Protein AF-A0A953Y515-F1 (afdb_monomer_lite)

Sequence (200 aa):
MTHVRKYTRALGLVGALVVGLGCGCSSVDPAANEVYERGLGQAEEGNILAAVKTLSEGSEQYSGHMPMRFALGRLQFELGEAEHVRERQARRTAKRLIAAGQRKEALAAAREANSLRQKALPYYERARENLTTVADRGDSDRQRGWAYYVLIRVHVFFEDWEAANYAIDQAINLRKPPGALYAKWREFQAQIREEHLSGY

Secondary structure (DSSP, 8-state):
-------------------------S---HHHHHHHHHHHHHHHTT-HHHHHHHHHHHHHHTTT-HHHHHHHHHHHHHHHHHHHHHHHHHHHHHHHHHHTT-HHHHHHHHHHHHHHHHHHHHHHHHHHHHHHHHHHH-SSHHHHHHHHHHHHHHHHHTT-HHHHHHHHHHHHHTT-S-TTHHHHHHHHHHHHIIIIITT-

Structure (mmCIF, N/CA/C/O backbone):
data_AF-A0A953Y515-F1
#
_entry.id   AF-A0A953Y515-F1
#
loop_
_atom_site.group_PDB
_atom_site.id
_atom_site.type_symbol
_atom_site.label_atom_id
_atom_site.label_alt_id
_atom_site.label_comp_id
_atom_site.label_asym_id
_atom_site.label_entity_id
_atom_site.label_seq_id
_atom_site.pdbx_PDB_ins_code
_atom_site.Cartn_x
_atom_site.Cartn_y
_atom_site.Cartn_z
_atom_site.occupancy
_atom_site.B_iso_or_equiv
_atom_site.auth_seq_id
_atom_site.auth_comp_id
_atom_site.auth_asym_id
_atom_site.auth_atom_id
_atom_site.pdbx_PDB_model_num
ATOM 1 N N . MET A 1 1 ? -25.950 -14.029 24.473 1.00 32.84 1 MET A N 1
ATOM 2 C CA . MET A 1 1 ? -25.258 -15.133 23.778 1.00 32.84 1 MET A CA 1
ATOM 3 C C . MET A 1 1 ? -24.080 -14.560 23.013 1.00 32.84 1 MET A C 1
ATOM 5 O O . MET A 1 1 ? -24.225 -13.599 22.275 1.00 32.84 1 MET A O 1
ATOM 9 N N . THR A 1 2 ? -22.904 -15.066 23.352 1.00 35.53 2 THR A N 1
ATOM 10 C CA . THR A 1 2 ? -21.562 -14.518 23.143 1.00 35.53 2 THR A CA 1
ATOM 11 C C . THR A 1 2 ? -20.877 -15.122 21.920 1.00 35.53 2 THR A C 1
ATOM 13 O O . THR A 1 2 ? -20.557 -16.304 21.947 1.00 35.53 2 THR A O 1
ATOM 16 N N . HIS A 1 3 ? -20.515 -14.299 20.935 1.00 30.20 3 HIS A N 1
ATOM 17 C CA . HIS A 1 3 ? -19.439 -14.609 19.986 1.00 30.20 3 HIS A CA 1
ATOM 18 C C . HIS A 1 3 ? -18.459 -13.434 19.907 1.00 30.20 3 HIS A C 1
ATOM 20 O O . HIS A 1 3 ? -18.378 -12.695 18.936 1.00 30.20 3 HIS A O 1
ATOM 26 N N . VAL A 1 4 ? -17.695 -13.261 20.987 1.00 39.72 4 VAL A N 1
ATOM 27 C CA . VAL A 1 4 ? -16.452 -12.485 20.987 1.00 39.72 4 VAL A CA 1
ATOM 28 C C . VAL A 1 4 ? -15.335 -13.484 21.222 1.00 39.72 4 VAL A C 1
ATOM 30 O O . VAL A 1 4 ? -15.101 -13.857 22.371 1.00 39.72 4 VAL A O 1
ATOM 33 N N . ARG A 1 5 ? -14.651 -13.941 20.162 1.00 34.44 5 ARG A N 1
ATOM 34 C CA . ARG A 1 5 ? -13.271 -14.439 20.281 1.00 34.44 5 ARG A CA 1
ATOM 35 C C . ARG A 1 5 ? -12.596 -14.751 18.944 1.00 34.44 5 ARG A C 1
ATOM 37 O O . ARG A 1 5 ? -13.134 -15.490 18.135 1.00 34.44 5 ARG A O 1
ATOM 44 N N . LYS A 1 6 ? -11.329 -14.310 18.901 1.00 34.34 6 LYS A N 1
ATOM 45 C CA . LYS A 1 6 ? -10.189 -14.759 18.079 1.00 34.34 6 LYS A CA 1
ATOM 46 C C . LYS A 1 6 ? -10.084 -14.176 16.671 1.00 34.34 6 LYS A C 1
ATOM 48 O O . LYS A 1 6 ? -10.436 -14.877 15.756 1.00 34.34 6 LYS A O 1
ATOM 53 N N . TYR A 1 7 ? -9.446 -13.008 16.521 1.00 34.03 7 TYR A N 1
ATOM 54 C CA . TYR A 1 7 ? -8.463 -12.756 15.441 1.00 34.03 7 TYR A CA 1
ATOM 55 C C . TYR A 1 7 ? -7.460 -11.672 15.875 1.00 34.03 7 TYR A C 1
ATOM 57 O O . TYR A 1 7 ? -7.343 -10.585 15.316 1.00 34.03 7 TYR A O 1
ATOM 65 N N . THR A 1 8 ? -6.714 -11.970 16.937 1.00 34.62 8 THR A N 1
ATOM 66 C CA . THR A 1 8 ? -5.462 -11.284 17.271 1.00 34.62 8 THR A CA 1
ATOM 67 C C . THR A 1 8 ? -4.352 -12.295 17.046 1.00 34.62 8 THR A C 1
ATOM 69 O O . THR A 1 8 ? -4.191 -13.180 17.881 1.00 34.62 8 THR A O 1
ATOM 72 N N . ARG A 1 9 ? -3.642 -12.164 15.915 1.00 35.56 9 ARG A N 1
ATOM 73 C CA . ARG A 1 9 ? -2.305 -12.704 15.562 1.00 35.56 9 ARG A CA 1
ATOM 74 C C . ARG A 1 9 ? -2.301 -13.233 14.124 1.00 35.56 9 ARG A C 1
ATOM 76 O O . ARG A 1 9 ? -2.564 -14.404 13.908 1.00 35.56 9 ARG A O 1
ATOM 83 N N . ALA A 1 10 ? -1.960 -12.372 13.172 1.00 32.28 10 ALA A N 1
ATOM 84 C CA . ALA A 1 10 ? -1.216 -12.726 11.959 1.00 32.28 10 ALA A CA 1
ATOM 85 C C . ALA A 1 10 ? -1.071 -11.456 11.118 1.00 32.28 10 ALA A C 1
ATOM 87 O O . ALA A 1 10 ? -2.041 -11.035 10.510 1.00 32.28 10 ALA A O 1
ATOM 88 N N . LEU A 1 11 ? 0.098 -10.814 11.172 1.00 34.69 11 LEU A N 1
ATOM 89 C CA . LEU A 1 11 ? 0.707 -9.956 10.134 1.00 34.69 11 LEU A CA 1
ATOM 90 C C . LEU A 1 11 ? 1.870 -9.197 10.788 1.00 34.69 11 LEU A C 1
ATOM 92 O O . LEU A 1 11 ? 1.906 -7.975 10.865 1.00 34.69 11 LEU A O 1
ATOM 96 N N . GLY A 1 12 ? 2.796 -9.970 11.350 1.00 32.94 12 GLY A N 1
ATOM 97 C CA . GLY A 1 12 ? 4.136 -9.516 11.686 1.00 32.94 12 GLY A CA 1
ATOM 98 C C . GLY A 1 12 ? 5.082 -10.327 10.821 1.00 32.94 12 GLY A C 1
ATOM 99 O O . GLY A 1 12 ? 5.394 -11.458 11.173 1.00 32.94 12 GLY A O 1
ATOM 100 N N . LEU A 1 13 ? 5.419 -9.800 9.648 1.00 33.78 13 LEU A N 1
ATOM 101 C CA . LEU A 1 13 ? 6.550 -10.244 8.836 1.00 33.78 13 LEU A CA 1
ATOM 102 C C . LEU A 1 13 ? 6.783 -9.184 7.757 1.00 33.78 13 LEU A C 1
ATOM 104 O O . LEU A 1 13 ? 6.294 -9.273 6.635 1.00 33.78 13 LEU A O 1
ATOM 108 N N . VAL A 1 14 ? 7.501 -8.134 8.155 1.00 40.25 14 VAL A N 1
ATOM 109 C CA . VAL A 1 14 ? 8.252 -7.284 7.230 1.00 40.25 14 VAL A CA 1
ATOM 110 C C . VAL A 1 14 ? 9.447 -8.133 6.805 1.00 40.25 14 VAL A C 1
ATOM 112 O O . VAL A 1 14 ? 10.469 -8.176 7.481 1.00 40.25 14 VAL A O 1
ATOM 115 N N . GLY A 1 15 ? 9.253 -8.940 5.765 1.00 34.03 15 GLY A N 1
ATOM 116 C CA . GLY A 1 15 ? 10.332 -9.663 5.108 1.00 34.03 15 GLY A CA 1
ATOM 117 C C . GLY A 1 15 ? 10.898 -8.774 4.015 1.00 34.03 15 GLY A C 1
ATOM 118 O O . GLY A 1 15 ? 10.225 -8.558 3.009 1.00 34.03 15 GLY A O 1
ATOM 119 N N . ALA A 1 16 ? 12.105 -8.251 4.228 1.00 42.94 16 ALA A N 1
ATOM 120 C CA . ALA A 1 16 ? 12.888 -7.579 3.202 1.00 42.94 16 ALA A CA 1
ATOM 121 C C . ALA A 1 16 ? 13.134 -8.563 2.048 1.00 42.94 16 ALA A C 1
ATOM 123 O O . ALA A 1 16 ? 13.943 -9.483 2.156 1.00 42.94 16 ALA A O 1
ATOM 124 N N . LEU A 1 17 ? 12.376 -8.409 0.963 1.00 37.91 17 LEU A N 1
ATOM 125 C CA . LEU A 1 17 ? 12.554 -9.180 -0.257 1.00 37.91 17 LEU A CA 1
ATOM 126 C C . LEU A 1 17 ? 13.391 -8.336 -1.222 1.00 37.91 17 LEU A C 1
ATOM 128 O O . LEU A 1 17 ? 12.852 -7.615 -2.059 1.00 37.91 17 LEU A O 1
ATOM 132 N N . VAL A 1 18 ? 14.715 -8.406 -1.080 1.00 42.78 18 VAL A N 1
ATOM 133 C CA . VAL A 1 18 ? 15.646 -7.901 -2.096 1.00 42.78 18 VAL A CA 1
ATOM 134 C C . VAL A 1 18 ? 15.524 -8.826 -3.305 1.00 42.78 18 VA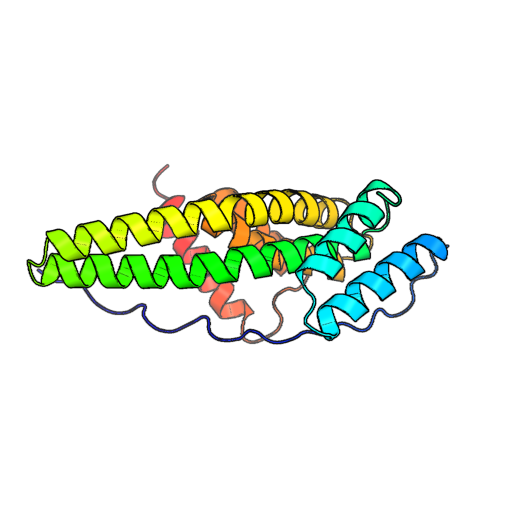L A C 1
ATOM 136 O O . VAL A 1 18 ? 15.898 -9.999 -3.259 1.00 42.78 18 VAL A O 1
ATOM 139 N N . VAL A 1 19 ? 14.905 -8.334 -4.377 1.00 50.72 19 VAL A N 1
ATOM 140 C CA . VAL A 1 19 ? 14.750 -9.070 -5.632 1.00 50.72 19 VAL A CA 1
ATOM 141 C C . VAL A 1 19 ? 15.843 -8.622 -6.587 1.00 50.72 19 VAL A C 1
ATOM 143 O O . VAL A 1 19 ? 15.750 -7.549 -7.169 1.00 50.72 19 VAL A O 1
ATOM 146 N N . GLY A 1 20 ? 16.841 -9.487 -6.782 1.00 41.56 20 GLY A N 1
ATOM 147 C CA . GLY A 1 20 ? 17.784 -9.375 -7.890 1.00 41.56 20 GLY A CA 1
ATOM 148 C C . GLY A 1 20 ? 17.041 -9.369 -9.229 1.00 41.56 20 GLY A C 1
ATOM 149 O O . GLY A 1 20 ? 16.296 -10.307 -9.550 1.00 41.56 20 GLY A O 1
ATOM 150 N N . LEU A 1 21 ? 17.225 -8.282 -9.977 1.00 54.00 21 LEU A N 1
ATOM 151 C CA . LEU A 1 21 ? 16.726 -8.075 -11.330 1.00 54.00 21 LEU A CA 1
ATOM 152 C C . LEU A 1 21 ? 17.675 -8.774 -12.310 1.00 54.00 21 LEU A C 1
ATOM 154 O O . LEU A 1 21 ? 18.759 -8.288 -12.615 1.00 54.00 21 LEU A O 1
ATOM 158 N N . GLY A 1 22 ? 17.274 -9.959 -12.767 1.00 42.22 22 GLY A N 1
ATOM 159 C CA . GLY A 1 22 ? 17.940 -10.668 -13.853 1.00 42.22 22 GLY A CA 1
ATOM 160 C C . GLY A 1 22 ? 17.478 -10.143 -15.211 1.00 42.22 22 GLY A C 1
ATOM 161 O O . GLY A 1 22 ? 16.290 -10.199 -15.519 1.00 42.22 22 GLY A O 1
ATOM 162 N N . CYS A 1 23 ? 18.455 -9.649 -15.968 1.00 47.31 23 CYS A N 1
ATOM 163 C CA . CYS A 1 23 ? 18.536 -9.352 -17.399 1.00 47.31 23 CYS A CA 1
ATOM 164 C C . CYS A 1 23 ? 17.348 -9.779 -18.285 1.00 47.31 23 CYS A C 1
ATOM 166 O O . CYS A 1 23 ? 17.218 -10.945 -18.656 1.00 47.31 23 CYS A O 1
ATOM 168 N N . GLY A 1 24 ? 16.572 -8.792 -18.734 1.00 38.38 24 GLY A N 1
ATOM 169 C CA . GLY A 1 24 ? 15.826 -8.833 -19.989 1.00 38.38 24 GLY A CA 1
ATOM 170 C C . GLY A 1 24 ? 16.318 -7.686 -20.868 1.00 38.38 24 GLY A C 1
ATOM 171 O O . GLY A 1 24 ? 16.269 -6.536 -20.447 1.00 38.38 24 GLY A O 1
ATOM 172 N N . CYS A 1 25 ? 16.849 -7.997 -22.051 1.00 42.09 25 CYS A N 1
ATOM 173 C CA . CYS A 1 25 ? 17.383 -7.029 -23.009 1.00 42.09 25 CYS A CA 1
ATOM 174 C C . CYS A 1 25 ? 16.257 -6.218 -23.679 1.00 42.09 25 CYS A C 1
ATOM 176 O O . CYS A 1 25 ? 15.943 -6.433 -24.845 1.00 42.09 25 CYS A O 1
ATOM 178 N N . SER A 1 26 ? 15.651 -5.281 -22.958 1.00 46.34 26 SER A N 1
ATOM 179 C CA . SER A 1 26 ? 15.157 -4.041 -23.558 1.00 46.34 26 SER A CA 1
ATOM 180 C C . SER A 1 26 ? 16.253 -2.992 -23.366 1.00 46.34 26 SER A C 1
ATOM 182 O O . SER A 1 26 ? 17.003 -3.050 -22.392 1.00 46.34 26 SER A O 1
ATOM 184 N N . SER A 1 27 ? 16.436 -2.077 -24.317 1.00 45.03 27 SER A N 1
ATOM 185 C CA . SER A 1 27 ? 17.371 -0.959 -24.164 1.00 45.03 27 SER A CA 1
ATOM 186 C C . SER A 1 27 ? 16.846 -0.028 -23.066 1.00 45.03 27 SER A C 1
ATOM 188 O O . SER A 1 27 ? 16.153 0.949 -23.346 1.00 45.03 27 SER A O 1
ATOM 190 N N . VAL A 1 28 ? 17.085 -0.385 -21.806 1.00 62.09 28 VAL A N 1
ATOM 191 C CA . VAL A 1 28 ? 16.706 0.444 -20.669 1.00 62.09 28 VAL A CA 1
ATOM 192 C C . VAL A 1 28 ? 17.602 1.673 -20.700 1.00 62.09 28 VAL A C 1
ATOM 194 O O . VAL A 1 28 ? 18.826 1.545 -20.747 1.00 62.09 28 VAL A O 1
ATOM 197 N N . ASP A 1 29 ? 16.980 2.849 -20.729 1.00 81.12 29 ASP A N 1
ATOM 198 C CA . ASP A 1 29 ? 17.663 4.138 -20.671 1.00 81.12 29 ASP A CA 1
ATOM 199 C C . ASP A 1 29 ? 18.642 4.148 -19.477 1.00 81.12 29 ASP A C 1
ATOM 201 O O . ASP A 1 29 ? 18.199 4.030 -18.327 1.00 81.12 29 ASP A O 1
ATOM 205 N N . PRO A 1 30 ? 19.966 4.258 -19.712 1.00 88.38 30 PRO A N 1
ATOM 206 C CA . PRO A 1 30 ? 20.957 4.257 -18.640 1.00 88.38 30 PRO A CA 1
ATOM 207 C C . PRO A 1 30 ? 20.705 5.342 -17.588 1.00 88.38 30 PRO A C 1
ATOM 209 O O . PRO A 1 30 ? 20.958 5.109 -16.406 1.00 88.38 30 PRO A O 1
ATOM 212 N N . ALA A 1 31 ? 20.157 6.493 -17.989 1.00 93.19 31 ALA A N 1
ATOM 213 C CA . ALA A 1 31 ? 19.842 7.579 -17.068 1.00 93.19 31 ALA A CA 1
ATOM 214 C C . ALA A 1 31 ? 18.657 7.225 -16.153 1.00 93.19 31 ALA A C 1
ATOM 216 O O . ALA A 1 31 ? 18.667 7.556 -14.966 1.00 93.19 31 ALA A O 1
ATOM 217 N N . ALA A 1 32 ? 17.662 6.494 -16.667 1.00 93.19 32 ALA A N 1
ATOM 218 C CA . ALA A 1 32 ? 16.550 5.997 -15.859 1.00 93.19 32 ALA A CA 1
ATOM 219 C C . ALA A 1 32 ? 17.024 4.976 -14.810 1.00 93.19 32 ALA A C 1
ATOM 221 O O . ALA A 1 32 ? 16.597 5.038 -13.653 1.00 93.19 32 ALA A O 1
ATOM 222 N N . ASN A 1 33 ? 17.948 4.086 -15.190 1.00 94.00 33 ASN A N 1
ATOM 223 C CA . ASN A 1 33 ? 18.559 3.128 -14.268 1.00 94.00 33 ASN A CA 1
ATOM 224 C C . ASN A 1 33 ? 19.368 3.822 -13.169 1.00 94.00 33 ASN A C 1
ATOM 226 O O . ASN A 1 33 ? 19.259 3.444 -12.009 1.00 94.00 33 ASN A O 1
ATOM 230 N N . GLU A 1 34 ? 20.135 4.865 -13.489 1.00 96.06 34 GLU A N 1
ATOM 231 C CA . GLU A 1 34 ? 20.908 5.589 -12.474 1.00 96.06 34 GLU A CA 1
ATOM 232 C C . GLU A 1 34 ? 20.003 6.223 -11.404 1.00 96.06 34 GLU A C 1
ATOM 234 O O . GLU A 1 34 ? 20.276 6.125 -10.207 1.00 96.06 34 GLU A O 1
ATOM 239 N N . VAL A 1 35 ? 18.890 6.840 -11.819 1.00 97.50 35 VAL A N 1
ATOM 240 C CA . VAL A 1 35 ? 17.906 7.406 -10.883 1.00 97.50 35 VAL A CA 1
ATOM 241 C C . VAL A 1 35 ? 17.246 6.309 -10.047 1.00 97.50 35 VAL A C 1
ATOM 243 O O . VAL A 1 35 ? 17.052 6.487 -8.842 1.00 97.50 35 VAL A O 1
ATOM 246 N N . TYR A 1 36 ? 16.928 5.173 -10.669 1.00 97.19 36 TYR A N 1
ATOM 247 C CA . TYR A 1 36 ? 16.354 4.019 -9.987 1.00 97.19 36 TYR A CA 1
ATOM 248 C C . TYR A 1 36 ? 17.287 3.475 -8.898 1.00 97.19 36 TYR A C 1
ATOM 250 O O . TYR A 1 36 ? 16.883 3.404 -7.737 1.00 97.19 36 TYR A O 1
ATOM 258 N N . GLU A 1 37 ? 18.536 3.170 -9.248 1.00 97.75 37 GLU A N 1
ATOM 259 C CA . GLU A 1 37 ? 19.543 2.642 -8.321 1.00 97.75 37 GLU A CA 1
ATOM 260 C C . GLU A 1 37 ? 19.852 3.637 -7.197 1.00 97.75 37 GLU A C 1
ATOM 262 O O . GLU A 1 37 ? 19.946 3.255 -6.032 1.00 97.75 37 GLU A O 1
ATOM 267 N N . ARG A 1 38 ? 19.911 4.940 -7.499 1.00 98.00 38 ARG A N 1
ATOM 268 C CA . ARG A 1 38 ? 20.082 5.986 -6.480 1.00 98.00 38 ARG A CA 1
ATOM 269 C C . ARG A 1 38 ? 18.929 6.004 -5.477 1.00 98.00 38 ARG A C 1
ATOM 271 O O . ARG A 1 38 ? 19.163 6.113 -4.274 1.00 98.00 38 ARG A O 1
ATOM 278 N N . GLY A 1 39 ? 17.693 5.896 -5.962 1.00 97.56 39 GLY A N 1
ATOM 279 C CA . GLY A 1 39 ? 16.512 5.816 -5.107 1.00 97.56 39 GLY A CA 1
ATOM 280 C C . GLY A 1 39 ? 16.499 4.553 -4.241 1.00 97.56 39 GLY A C 1
ATOM 281 O O . GLY A 1 39 ? 16.131 4.622 -3.068 1.00 97.56 39 GLY A O 1
ATOM 282 N N . LEU A 1 40 ? 16.938 3.410 -4.781 1.00 97.62 40 LEU A N 1
ATOM 283 C CA . LEU A 1 40 ? 17.095 2.181 -3.998 1.00 97.62 40 LEU A CA 1
ATOM 284 C C . LEU A 1 40 ? 18.184 2.314 -2.930 1.00 97.62 40 LEU A C 1
ATOM 286 O O . LEU A 1 40 ? 17.914 1.998 -1.774 1.00 97.62 40 LEU A O 1
ATOM 290 N N . GLY A 1 41 ? 19.353 2.857 -3.277 1.00 97.25 41 GLY A N 1
ATOM 291 C CA . GLY A 1 41 ? 20.446 3.081 -2.327 1.00 97.25 41 GLY A CA 1
ATOM 292 C C . GLY A 1 41 ? 20.025 3.965 -1.150 1.00 97.25 41 GLY A C 1
ATOM 293 O O . GLY A 1 41 ? 20.237 3.609 0.006 1.00 97.25 41 GLY A O 1
ATOM 294 N N . GLN A 1 42 ? 19.303 5.059 -1.414 1.00 98.12 42 GLN A N 1
ATOM 295 C CA . GLN A 1 42 ? 18.733 5.905 -0.356 1.00 98.12 42 GLN A CA 1
ATOM 296 C C . GLN A 1 42 ? 17.778 5.133 0.567 1.00 98.12 42 GLN A C 1
ATOM 298 O O . GLN A 1 42 ? 17.758 5.370 1.776 1.00 98.12 42 GLN A O 1
ATOM 303 N N . ALA A 1 43 ? 16.968 4.218 0.022 1.00 96.56 43 ALA A N 1
ATOM 304 C CA . ALA A 1 43 ? 16.055 3.410 0.825 1.00 96.56 43 ALA A CA 1
ATOM 305 C C . ALA A 1 43 ? 16.804 2.384 1.690 1.00 96.56 43 ALA A C 1
ATOM 307 O O . ALA A 1 43 ? 16.428 2.176 2.844 1.00 96.56 43 ALA A O 1
ATOM 308 N N . GLU A 1 44 ? 17.861 1.770 1.157 1.00 95.81 44 GLU A N 1
ATOM 309 C CA . GLU A 1 44 ? 18.722 0.820 1.874 1.00 95.81 44 GLU A CA 1
ATOM 310 C C . GLU A 1 44 ? 19.484 1.482 3.029 1.00 95.81 44 GLU A C 1
ATOM 312 O O . GLU A 1 44 ? 19.626 0.889 4.097 1.00 95.81 44 GLU A O 1
ATOM 317 N N . GLU A 1 45 ? 19.869 2.749 2.869 1.00 96.81 45 GLU A N 1
ATOM 318 C CA . GLU A 1 45 ? 20.438 3.593 3.930 1.00 96.81 45 GLU A CA 1
ATOM 319 C C . GLU A 1 45 ? 19.398 4.050 4.975 1.00 96.81 45 GLU A C 1
ATOM 321 O O . GLU A 1 45 ? 19.727 4.740 5.942 1.00 96.81 45 GLU A O 1
ATOM 326 N N . GLY A 1 46 ? 18.123 3.686 4.801 1.00 94.25 46 GLY A N 1
ATOM 327 C CA . GLY A 1 46 ? 17.022 4.073 5.685 1.00 94.25 46 GLY A CA 1
ATOM 328 C C . GLY A 1 46 ? 16.456 5.470 5.413 1.00 94.25 46 GLY A C 1
ATOM 329 O O . GLY A 1 46 ? 15.546 5.914 6.118 1.00 94.25 46 GLY A O 1
ATOM 330 N N . ASN A 1 47 ? 16.922 6.164 4.373 1.00 97.06 47 ASN A N 1
ATOM 331 C CA . ASN A 1 47 ? 16.423 7.476 3.973 1.00 97.06 47 ASN A CA 1
ATOM 332 C C . ASN A 1 47 ? 15.204 7.360 3.039 1.00 97.06 47 ASN A C 1
ATOM 334 O O . ASN A 1 47 ? 15.215 7.776 1.879 1.00 97.06 47 ASN A O 1
ATOM 338 N N . ILE A 1 48 ? 14.119 6.788 3.569 1.00 96.38 48 ILE A N 1
ATOM 339 C CA . ILE A 1 48 ? 12.906 6.459 2.802 1.00 96.38 48 ILE A CA 1
ATOM 340 C C . ILE A 1 48 ? 12.271 7.695 2.145 1.00 96.38 48 ILE A C 1
ATOM 342 O O . ILE A 1 48 ? 11.774 7.611 1.024 1.00 96.38 48 ILE A O 1
ATOM 346 N N . LEU A 1 49 ? 12.290 8.856 2.809 1.00 96.44 49 LEU A N 1
ATOM 347 C CA . LEU A 1 49 ? 11.709 10.082 2.248 1.00 96.44 49 LEU A CA 1
ATOM 348 C C . LEU A 1 49 ? 12.524 10.620 1.066 1.00 96.44 49 LEU A C 1
ATOM 350 O O . LEU A 1 49 ? 11.929 11.056 0.080 1.00 96.44 49 LEU A O 1
ATOM 354 N N . ALA A 1 50 ? 13.860 10.560 1.135 1.00 97.81 50 ALA A N 1
ATOM 355 C CA . ALA A 1 50 ? 14.699 10.906 -0.009 1.00 97.81 50 ALA A CA 1
ATOM 356 C C . ALA A 1 50 ? 14.470 9.930 -1.169 1.00 97.81 50 ALA A C 1
ATOM 358 O O . ALA A 1 50 ? 14.234 10.384 -2.286 1.00 97.81 50 ALA A O 1
ATOM 359 N N . ALA A 1 51 ? 14.412 8.625 -0.881 1.00 98.25 51 ALA A N 1
ATOM 360 C CA . ALA A 1 51 ? 14.130 7.592 -1.875 1.00 98.25 51 ALA A CA 1
ATOM 361 C C . ALA A 1 51 ? 12.802 7.831 -2.604 1.00 98.25 51 ALA A C 1
ATOM 363 O O . ALA A 1 51 ? 12.756 7.830 -3.833 1.00 98.25 51 ALA A O 1
ATOM 364 N N . VAL A 1 52 ? 11.719 8.096 -1.864 1.00 98.25 52 VAL A N 1
ATOM 365 C CA . VAL A 1 52 ? 10.408 8.412 -2.455 1.00 98.25 52 VAL A CA 1
ATOM 366 C C . VAL A 1 52 ? 10.487 9.659 -3.328 1.00 98.25 52 VAL A C 1
ATOM 368 O O . VAL A 1 52 ? 9.923 9.656 -4.418 1.00 98.25 52 VAL A O 1
ATOM 371 N N . LYS A 1 53 ? 11.200 10.704 -2.893 1.00 98.31 53 LYS A N 1
ATOM 372 C CA . LYS A 1 53 ? 11.379 11.919 -3.694 1.00 98.31 53 LYS A CA 1
ATOM 373 C C . LYS A 1 53 ? 12.115 11.621 -5.005 1.00 98.31 53 LYS A C 1
ATOM 375 O O . LYS A 1 53 ? 11.582 11.913 -6.071 1.00 98.31 53 LYS A O 1
ATOM 380 N N . THR A 1 54 ? 13.293 11.001 -4.929 1.00 98.44 54 THR A N 1
ATOM 381 C CA . THR A 1 54 ? 14.116 10.670 -6.101 1.00 98.44 54 THR A CA 1
ATOM 382 C C . THR A 1 54 ? 13.374 9.758 -7.079 1.00 98.44 54 THR A C 1
ATOM 384 O O . THR A 1 54 ? 13.377 10.018 -8.281 1.00 98.44 54 THR A O 1
ATOM 387 N N . LEU A 1 55 ? 12.679 8.730 -6.586 1.00 98.19 55 LEU A N 1
ATOM 388 C CA . LEU A 1 55 ? 11.899 7.830 -7.436 1.00 98.19 55 LEU A CA 1
ATOM 389 C C . LEU A 1 55 ? 10.637 8.497 -8.004 1.00 98.19 55 LEU A C 1
ATOM 391 O O . LEU A 1 55 ? 10.238 8.156 -9.113 1.00 98.19 55 LEU A O 1
ATOM 395 N N . SER A 1 56 ? 10.011 9.439 -7.289 1.00 98.12 56 SER A N 1
ATOM 396 C CA . SER A 1 56 ? 8.861 10.201 -7.797 1.00 98.12 56 SER A CA 1
ATOM 397 C C . SER A 1 56 ? 9.264 11.065 -8.985 1.00 98.12 56 SER A C 1
ATOM 399 O O . SER A 1 56 ? 8.696 10.897 -10.062 1.00 98.12 56 SER A O 1
ATOM 401 N N . GLU A 1 57 ? 10.291 11.903 -8.813 1.00 97.69 57 GLU A N 1
ATOM 402 C CA . GLU A 1 57 ? 10.849 12.759 -9.872 1.00 97.69 57 GLU A CA 1
ATOM 403 C C . GLU A 1 57 ? 11.297 11.911 -11.074 1.00 97.69 57 GLU A C 1
ATOM 405 O O . GLU A 1 57 ? 10.938 12.187 -12.220 1.00 97.69 57 GLU A O 1
ATOM 410 N N . GLY A 1 58 ? 11.996 10.802 -10.807 1.00 96.75 58 GLY A N 1
ATOM 411 C CA . GLY A 1 58 ? 12.389 9.850 -11.839 1.00 96.75 58 GLY A CA 1
ATOM 412 C C . GLY A 1 58 ? 11.200 9.228 -12.575 1.00 96.75 58 GLY A C 1
ATOM 413 O O . GLY A 1 58 ? 11.247 9.084 -13.791 1.00 96.75 58 GLY A O 1
ATOM 414 N N . SER A 1 59 ? 10.120 8.869 -11.876 1.00 95.62 59 SER A N 1
ATOM 415 C CA . SER A 1 59 ? 8.961 8.202 -12.488 1.00 95.62 59 SER A CA 1
ATOM 416 C C . SER A 1 59 ? 8.113 9.132 -13.358 1.00 95.62 59 SER A C 1
ATOM 418 O O . SER A 1 59 ? 7.399 8.663 -14.250 1.00 95.62 59 SER A O 1
ATOM 420 N N . GLU A 1 60 ? 8.184 10.439 -13.107 1.00 95.44 60 GLU A N 1
ATOM 421 C CA . GLU A 1 60 ? 7.585 11.474 -13.948 1.00 95.44 60 GLU A CA 1
ATOM 422 C C . GLU A 1 60 ? 8.403 11.660 -15.229 1.00 95.44 60 GLU A C 1
ATOM 424 O O . GLU A 1 60 ? 7.838 11.649 -16.324 1.00 95.44 60 GLU A O 1
ATOM 429 N N . GLN A 1 61 ? 9.732 11.736 -15.102 1.00 96.12 61 GLN A N 1
ATOM 430 C CA . GLN A 1 61 ? 10.647 11.881 -16.235 1.00 96.12 61 GLN A CA 1
ATOM 431 C C . GLN A 1 61 ? 10.695 10.622 -17.119 1.00 96.12 61 GLN A C 1
ATOM 433 O O . GLN A 1 61 ? 10.622 10.707 -18.343 1.00 96.12 61 GLN A O 1
ATOM 438 N N . TYR A 1 62 ? 10.771 9.445 -16.502 1.00 94.88 62 TYR A N 1
ATOM 439 C CA . TYR A 1 62 ? 10.909 8.146 -17.157 1.00 94.88 62 TYR A CA 1
ATOM 440 C C . TYR A 1 62 ? 9.649 7.307 -16.938 1.00 94.88 62 TYR A C 1
ATOM 442 O O . TYR A 1 62 ? 9.664 6.242 -16.319 1.00 94.88 62 TYR A O 1
ATOM 450 N N . SER A 1 63 ? 8.519 7.795 -17.455 1.00 92.50 63 SER A N 1
ATOM 451 C CA . SER A 1 63 ? 7.195 7.212 -17.194 1.00 92.50 63 SER A CA 1
ATOM 452 C C . SER A 1 63 ? 7.034 5.739 -17.599 1.00 92.50 63 SER A C 1
ATOM 454 O O . SER A 1 63 ? 6.217 5.041 -16.993 1.00 92.50 63 SER A O 1
ATOM 456 N N . GLY A 1 64 ? 7.835 5.256 -18.555 1.00 92.12 64 GLY A N 1
ATOM 457 C CA . GLY A 1 64 ? 7.889 3.854 -18.982 1.00 92.12 64 GLY A CA 1
ATOM 458 C C . GLY A 1 64 ? 8.725 2.930 -18.086 1.00 92.12 64 GLY A C 1
ATOM 459 O O . GLY A 1 64 ? 8.677 1.719 -18.264 1.00 92.12 64 GLY A O 1
ATOM 460 N N . HIS A 1 65 ? 9.471 3.455 -17.109 1.00 94.31 65 HIS A N 1
ATOM 461 C CA . HIS A 1 65 ? 10.367 2.653 -16.275 1.00 94.31 65 HIS A CA 1
ATOM 462 C C . HIS A 1 65 ? 9.610 1.940 -15.137 1.00 94.31 65 HIS A C 1
ATOM 464 O O . HIS A 1 65 ? 9.605 2.367 -13.976 1.00 94.31 65 HIS A O 1
ATOM 470 N N . MET A 1 66 ? 8.957 0.820 -15.459 1.00 95.25 66 MET A N 1
ATOM 471 C CA . MET A 1 66 ? 8.103 0.072 -14.524 1.00 95.25 66 MET A CA 1
ATOM 472 C C . MET A 1 66 ? 8.796 -0.378 -13.225 1.00 95.25 66 MET A C 1
ATOM 474 O O . MET A 1 66 ? 8.160 -0.286 -12.172 1.00 95.25 66 MET A O 1
ATOM 478 N N . PRO A 1 67 ? 10.082 -0.798 -13.212 1.00 95.56 67 PRO A N 1
ATOM 479 C CA . PRO A 1 67 ? 10.779 -1.111 -11.958 1.00 95.56 67 PRO A CA 1
ATOM 480 C C . PRO A 1 67 ? 10.832 0.063 -10.973 1.00 95.56 67 PRO A C 1
ATOM 482 O O . PRO A 1 67 ? 10.681 -0.133 -9.766 1.00 95.56 67 PRO A O 1
ATOM 485 N N . MET A 1 68 ? 10.958 1.288 -11.489 1.00 96.44 68 MET A N 1
ATOM 486 C CA . MET A 1 68 ? 11.020 2.503 -10.675 1.00 96.44 68 MET A CA 1
ATOM 487 C C . MET A 1 68 ? 9.649 2.834 -10.092 1.00 96.44 68 MET A C 1
ATOM 489 O O . MET A 1 68 ? 9.534 3.054 -8.888 1.00 96.44 68 MET A O 1
ATOM 493 N N . ARG A 1 69 ? 8.592 2.763 -10.912 1.00 97.31 69 ARG A N 1
ATOM 494 C CA . ARG A 1 69 ? 7.204 2.915 -10.442 1.00 97.31 69 ARG A CA 1
ATOM 495 C C . ARG A 1 69 ? 6.833 1.871 -9.396 1.00 97.31 69 ARG A C 1
ATOM 497 O O . ARG A 1 69 ? 6.195 2.201 -8.399 1.00 97.31 69 ARG A O 1
ATOM 504 N N . PHE A 1 70 ? 7.262 0.626 -9.590 1.00 97.69 70 PHE A N 1
ATOM 505 C CA . PHE A 1 70 ? 7.028 -0.443 -8.625 1.00 97.69 70 PHE A CA 1
ATOM 506 C C . PHE A 1 70 ? 7.715 -0.154 -7.286 1.00 97.69 70 PHE A C 1
ATOM 508 O O . PHE A 1 70 ? 7.074 -0.245 -6.238 1.00 97.69 70 PHE A O 1
ATOM 515 N N . ALA A 1 71 ? 8.994 0.234 -7.310 1.00 97.44 71 ALA A N 1
ATOM 516 C CA . ALA A 1 71 ? 9.725 0.590 -6.096 1.00 97.44 71 ALA A CA 1
ATOM 517 C C . ALA A 1 71 ? 9.097 1.793 -5.380 1.00 97.44 71 ALA A C 1
ATOM 519 O O . ALA A 1 71 ? 8.882 1.727 -4.170 1.00 97.44 71 ALA A O 1
ATOM 520 N N . LEU A 1 72 ? 8.723 2.840 -6.121 1.00 98.50 72 LEU A N 1
ATOM 521 C CA . LEU A 1 72 ? 8.023 4.005 -5.582 1.00 98.50 72 LEU A CA 1
ATOM 522 C C . LEU A 1 72 ? 6.710 3.610 -4.895 1.00 98.50 72 LEU A C 1
ATOM 524 O O . LEU A 1 72 ? 6.497 3.948 -3.731 1.00 98.50 72 LEU A O 1
ATOM 528 N N . GLY A 1 73 ? 5.857 2.847 -5.587 1.00 98.31 73 GLY A N 1
ATOM 529 C CA . GLY A 1 73 ? 4.578 2.387 -5.048 1.00 98.31 73 GLY A CA 1
ATOM 530 C C . GLY A 1 73 ? 4.737 1.522 -3.796 1.00 98.31 73 GLY A C 1
ATOM 531 O O . GLY A 1 73 ? 3.964 1.662 -2.848 1.00 98.31 73 GLY A O 1
ATOM 532 N N . ARG A 1 74 ? 5.777 0.677 -3.738 1.00 98.00 74 ARG A N 1
ATOM 533 C CA . ARG A 1 74 ? 6.108 -0.117 -2.544 1.00 98.00 74 ARG A CA 1
ATOM 534 C C . ARG A 1 74 ? 6.516 0.764 -1.361 1.00 98.00 74 ARG A C 1
ATOM 536 O O . ARG A 1 74 ? 6.011 0.553 -0.263 1.00 98.00 74 ARG A O 1
ATOM 543 N N . LEU A 1 75 ? 7.400 1.742 -1.561 1.00 98.31 75 LEU A N 1
ATOM 544 C CA . LEU A 1 75 ? 7.840 2.630 -0.476 1.00 98.31 75 LEU A CA 1
ATOM 545 C C . LEU A 1 75 ? 6.696 3.509 0.040 1.00 98.31 75 LEU A C 1
ATOM 547 O O . LEU A 1 75 ? 6.541 3.686 1.247 1.00 98.31 75 LEU A O 1
ATOM 551 N N . GLN A 1 76 ? 5.849 4.011 -0.861 1.00 98.62 76 GLN A N 1
ATOM 552 C CA . GLN A 1 76 ? 4.630 4.729 -0.490 1.00 98.62 76 GLN A CA 1
ATOM 553 C C . GLN A 1 76 ? 3.702 3.827 0.331 1.00 98.62 76 GLN A C 1
ATOM 555 O O . GLN A 1 76 ? 3.259 4.217 1.408 1.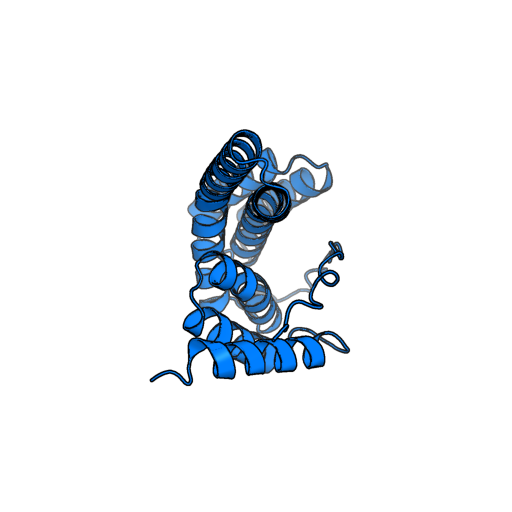00 98.62 76 GLN A O 1
ATOM 560 N N . PHE A 1 77 ? 3.483 2.585 -0.103 1.00 98.50 77 PHE A N 1
ATOM 561 C CA . PHE A 1 77 ? 2.730 1.604 0.673 1.00 98.50 77 PHE A CA 1
ATOM 562 C C . PHE A 1 77 ? 3.319 1.390 2.080 1.00 98.50 77 PHE A C 1
ATOM 564 O O . PHE A 1 77 ? 2.571 1.368 3.055 1.00 98.50 77 PHE A O 1
ATOM 571 N N . GLU A 1 78 ? 4.641 1.257 2.212 1.00 96.81 78 GLU A N 1
ATOM 572 C CA . GLU A 1 78 ? 5.310 1.052 3.504 1.00 96.81 78 GLU A CA 1
ATOM 573 C C . GLU A 1 78 ? 5.134 2.242 4.457 1.00 96.81 78 GLU A C 1
ATOM 575 O O . GLU A 1 78 ? 4.842 2.041 5.640 1.00 96.81 78 GLU A O 1
ATOM 580 N N . LEU A 1 79 ? 5.228 3.474 3.946 1.00 97.56 79 LEU A N 1
ATOM 581 C CA . LEU A 1 79 ? 4.960 4.689 4.723 1.00 97.56 79 LEU A CA 1
ATOM 582 C C . LEU A 1 79 ? 3.501 4.745 5.200 1.00 97.56 79 LEU A C 1
ATOM 584 O O . LEU A 1 79 ? 3.246 4.987 6.383 1.00 97.56 79 LEU A O 1
ATOM 588 N N . GLY A 1 80 ? 2.545 4.452 4.313 1.00 97.75 80 GLY A N 1
ATOM 589 C CA . GLY A 1 80 ? 1.125 4.372 4.670 1.00 97.75 80 GLY A CA 1
ATOM 590 C C . GLY A 1 80 ? 0.848 3.280 5.707 1.00 97.75 80 GLY A C 1
ATOM 591 O O . GLY A 1 80 ? 0.122 3.494 6.681 1.00 97.75 80 GLY A O 1
ATOM 592 N N . GLU A 1 81 ? 1.487 2.120 5.560 1.00 96.69 81 GLU A N 1
ATOM 593 C CA . GLU A 1 81 ? 1.317 0.996 6.474 1.00 96.69 81 GLU A CA 1
ATOM 594 C C . GLU A 1 81 ? 1.863 1.287 7.876 1.00 96.69 81 GLU A C 1
ATOM 596 O O . GLU A 1 81 ? 1.259 0.861 8.862 1.00 96.69 81 GLU A O 1
ATOM 601 N N . ALA A 1 82 ? 2.955 2.044 7.998 1.00 96.06 82 ALA A N 1
ATOM 602 C CA . ALA A 1 82 ? 3.497 2.444 9.295 1.00 96.06 82 ALA A CA 1
ATOM 603 C C . ALA A 1 82 ? 2.503 3.298 10.110 1.00 96.06 82 ALA A C 1
ATOM 605 O O . ALA A 1 82 ? 2.408 3.164 11.336 1.00 96.06 82 ALA A O 1
ATOM 606 N N . GLU A 1 83 ? 1.742 4.172 9.449 1.00 96.88 83 GLU A N 1
ATOM 607 C CA . GLU A 1 83 ? 0.653 4.936 10.071 1.00 96.88 83 GLU A CA 1
ATOM 608 C C . GLU A 1 83 ? -0.566 4.040 10.348 1.00 96.88 83 GLU A C 1
ATOM 610 O O . GLU A 1 83 ? -1.131 4.063 11.443 1.00 96.88 83 GLU A O 1
ATOM 615 N N . HIS A 1 84 ? -0.931 3.168 9.405 1.00 96.12 84 HIS A N 1
ATOM 616 C CA . HIS A 1 84 ? -2.083 2.274 9.532 1.00 96.12 84 HIS A CA 1
ATOM 617 C C . HIS A 1 84 ? -1.913 1.217 10.641 1.00 96.12 84 HIS A C 1
ATOM 619 O O . HIS A 1 84 ? -2.868 0.882 11.340 1.00 96.12 84 HIS A O 1
ATOM 625 N N . VAL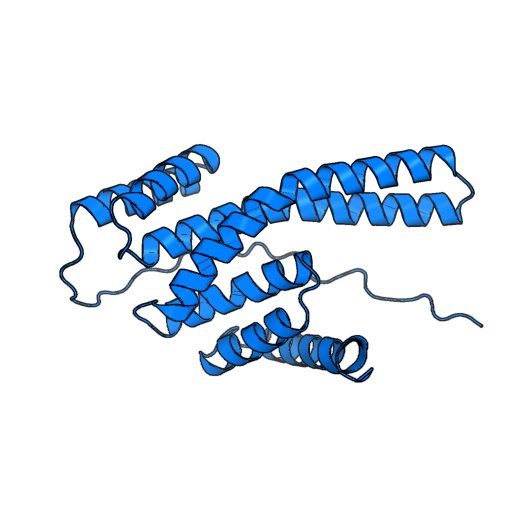 A 1 85 ? -0.702 0.713 10.893 1.00 96.12 85 VAL A N 1
ATOM 626 C CA . VAL A 1 85 ? -0.429 -0.170 12.045 1.00 96.12 85 VAL A CA 1
ATOM 627 C C . VAL A 1 85 ? -0.739 0.544 13.364 1.00 96.12 85 VAL A C 1
ATOM 629 O O . VAL A 1 85 ? -1.394 -0.036 14.238 1.00 96.12 85 VAL A O 1
ATOM 632 N N . ARG A 1 86 ? -0.301 1.802 13.502 1.00 96.94 86 ARG A N 1
ATOM 633 C CA . ARG A 1 86 ? -0.581 2.629 14.685 1.00 96.94 86 ARG A CA 1
ATOM 634 C C . ARG A 1 86 ? -2.071 2.931 14.801 1.00 96.94 86 ARG A C 1
ATOM 636 O O . ARG A 1 86 ? -2.629 2.828 15.890 1.00 96.94 86 ARG A O 1
ATOM 643 N N . GLU A 1 87 ? -2.730 3.205 13.680 1.00 97.38 87 GLU A N 1
ATOM 644 C CA . GLU A 1 87 ? -4.176 3.413 13.612 1.00 97.38 87 GLU A CA 1
ATOM 645 C C . GLU A 1 87 ? -4.951 2.207 14.157 1.00 97.38 87 GLU A C 1
ATOM 647 O O . GLU A 1 87 ? -5.791 2.354 15.052 1.00 97.38 87 GLU A O 1
ATOM 652 N N . ARG A 1 88 ? -4.606 0.991 13.712 1.00 95.88 88 ARG A N 1
ATOM 653 C CA . ARG A 1 88 ? -5.260 -0.241 14.176 1.00 95.88 88 ARG A CA 1
ATOM 654 C C . ARG A 1 88 ? -5.052 -0.455 15.668 1.00 95.88 88 ARG A C 1
ATOM 656 O O . ARG A 1 88 ? -5.961 -0.928 16.358 1.00 95.88 88 ARG A O 1
ATOM 663 N N . GLN A 1 89 ? -3.873 -0.107 16.181 1.00 97.06 89 GLN A N 1
ATOM 664 C CA . GLN A 1 89 ? -3.593 -0.165 17.610 1.00 97.06 89 GLN A CA 1
ATOM 665 C C . GLN A 1 89 ? -4.451 0.843 18.388 1.00 97.06 89 GLN A C 1
ATOM 667 O O . GLN A 1 89 ? -5.091 0.454 19.367 1.00 97.06 89 GLN A O 1
ATOM 672 N N . ALA A 1 90 ? -4.549 2.092 17.927 1.00 96.50 90 ALA A N 1
ATOM 673 C CA . ALA A 1 90 ? -5.397 3.117 18.536 1.00 96.50 90 ALA A CA 1
ATOM 674 C C . ALA A 1 90 ? -6.884 2.709 18.536 1.00 96.50 90 ALA A C 1
ATOM 676 O O . ALA A 1 90 ? -7.555 2.814 19.566 1.00 96.50 90 ALA A O 1
ATOM 677 N N . ARG A 1 91 ? -7.391 2.109 17.446 1.00 97.38 91 ARG A N 1
ATOM 678 C CA . ARG A 1 91 ? -8.759 1.552 17.401 1.00 97.38 91 ARG A CA 1
ATOM 679 C C . ARG A 1 91 ? -8.985 0.441 18.420 1.00 97.38 91 ARG A C 1
ATOM 681 O O . ARG A 1 91 ? -10.036 0.398 19.062 1.00 97.38 91 ARG A O 1
ATOM 688 N N . ARG A 1 92 ? -8.028 -0.480 18.574 1.00 97.56 92 ARG A N 1
ATOM 689 C CA . ARG A 1 92 ? -8.112 -1.556 19.579 1.00 97.56 92 ARG A CA 1
ATOM 690 C C . ARG A 1 92 ? -8.133 -0.983 20.992 1.00 97.56 92 ARG A C 1
ATOM 692 O O . ARG A 1 92 ? -8.945 -1.422 21.807 1.00 97.56 92 ARG A O 1
ATOM 699 N N . THR A 1 93 ? -7.298 0.019 21.259 1.00 97.44 93 THR A N 1
ATOM 700 C CA . THR A 1 93 ? -7.294 0.750 22.529 1.00 97.44 93 THR A CA 1
ATOM 701 C C . THR A 1 93 ? -8.651 1.398 22.788 1.00 97.44 93 THR A C 1
ATOM 703 O O . THR A 1 93 ? -9.223 1.165 23.850 1.00 97.44 93 THR A O 1
ATOM 706 N N . ALA A 1 94 ? -9.219 2.109 21.809 1.00 97.19 94 ALA A N 1
ATOM 707 C CA . ALA A 1 94 ? -10.539 2.726 21.930 1.00 97.19 94 ALA A CA 1
ATOM 708 C C . ALA A 1 94 ? -11.628 1.693 22.272 1.00 97.19 94 ALA A C 1
ATOM 710 O O . ALA A 1 94 ? -12.364 1.879 23.239 1.00 97.19 94 ALA A O 1
ATOM 711 N N . LYS A 1 95 ? -11.681 0.558 21.557 1.00 97.50 95 LYS A N 1
ATOM 712 C CA . LYS A 1 95 ? -12.638 -0.533 21.836 1.00 97.50 95 LYS A CA 1
ATOM 713 C C . LYS A 1 95 ? -12.512 -1.071 23.265 1.00 97.50 95 LYS A C 1
ATOM 715 O O . LYS A 1 95 ? -13.523 -1.280 23.932 1.00 97.50 95 LYS A O 1
ATOM 720 N N . ARG A 1 96 ? -11.282 -1.270 23.753 1.00 98.06 96 ARG A N 1
ATOM 721 C CA . ARG A 1 96 ? -11.026 -1.730 25.128 1.00 98.06 96 ARG A CA 1
ATOM 722 C C . ARG A 1 96 ? -11.506 -0.713 26.168 1.00 98.06 96 ARG A C 1
ATOM 724 O O . ARG A 1 96 ? -12.107 -1.107 27.158 1.00 98.06 96 ARG A O 1
ATOM 731 N N . LEU A 1 97 ? -11.255 0.575 25.937 1.00 97.75 97 LEU A N 1
ATOM 732 C CA . LEU A 1 97 ? -11.655 1.654 26.846 1.00 97.75 97 LEU A CA 1
ATOM 733 C C . LEU A 1 97 ? -13.181 1.814 26.908 1.00 97.75 97 LEU A C 1
ATOM 735 O O . LEU A 1 97 ? -13.726 1.999 27.993 1.00 97.75 97 LEU A O 1
ATOM 739 N N . ILE A 1 98 ? -13.880 1.653 25.776 1.00 97.50 98 ILE A N 1
ATOM 740 C CA . ILE A 1 98 ? -15.353 1.610 25.736 1.00 97.50 98 ILE A CA 1
ATOM 741 C C . ILE A 1 98 ? -15.876 0.474 26.616 1.00 97.50 98 ILE A C 1
ATOM 743 O O . ILE A 1 98 ? -16.745 0.705 27.454 1.00 97.50 98 ILE A O 1
ATOM 747 N N . ALA A 1 99 ? -15.322 -0.734 26.468 1.00 96.44 99 ALA A N 1
ATOM 748 C CA . ALA A 1 99 ? -15.728 -1.891 27.266 1.00 96.44 99 ALA A CA 1
ATOM 749 C C . ALA A 1 99 ? -15.470 -1.706 28.775 1.00 96.44 99 ALA A C 1
ATOM 751 O O . ALA A 1 99 ? -16.161 -2.310 29.588 1.00 96.44 99 ALA A O 1
ATOM 752 N N . ALA A 1 100 ? -14.507 -0.859 29.147 1.00 97.31 100 ALA A N 1
ATOM 753 C CA . ALA A 1 100 ? -14.190 -0.511 30.532 1.00 97.31 100 ALA A CA 1
ATOM 754 C C . ALA A 1 100 ? -14.978 0.704 31.072 1.00 97.31 100 ALA A C 1
ATOM 756 O O . ALA A 1 100 ? -14.726 1.138 32.193 1.00 97.31 100 ALA A O 1
ATOM 757 N N . GLY A 1 101 ? -15.888 1.298 30.290 1.00 97.38 101 GLY A N 1
ATOM 758 C CA . GLY A 1 101 ? -16.645 2.496 30.685 1.00 97.38 101 GLY A CA 1
ATOM 759 C C . GLY A 1 101 ? -15.839 3.806 30.675 1.00 97.38 101 GLY A C 1
ATOM 760 O O . GLY A 1 101 ? -16.358 4.856 31.050 1.00 97.38 101 GLY A O 1
ATOM 761 N N . GLN A 1 102 ? -14.591 3.782 30.200 1.00 97.62 102 GLN A N 1
ATOM 762 C CA . GLN A 1 102 ? -13.681 4.933 30.148 1.00 97.62 102 GLN A CA 1
ATOM 763 C C . GLN A 1 102 ? -13.941 5.780 28.894 1.00 97.62 102 GLN A C 1
ATOM 765 O O . GLN A 1 102 ? -13.192 5.765 27.914 1.00 97.62 102 GLN A O 1
ATOM 770 N N . ARG A 1 103 ? -15.080 6.484 28.887 1.00 96.19 103 ARG A N 1
ATOM 771 C CA . ARG A 1 103 ? -15.612 7.151 27.685 1.00 96.19 103 ARG A CA 1
ATOM 772 C C . ARG A 1 103 ? -14.712 8.272 27.153 1.00 96.19 103 ARG A C 1
ATOM 774 O O . ARG A 1 103 ? -14.608 8.430 25.937 1.00 96.19 103 ARG A O 1
ATOM 781 N N . LYS A 1 104 ? -14.083 9.062 28.029 1.00 97.12 104 LYS A N 1
ATOM 782 C CA . LYS A 1 104 ? -13.263 10.216 27.619 1.00 97.12 104 LYS A CA 1
ATOM 783 C C . LYS A 1 104 ? -11.972 9.757 26.939 1.00 97.12 104 LYS A C 1
ATOM 785 O O . LYS A 1 104 ? -11.625 10.251 25.869 1.00 97.12 104 LYS A O 1
ATOM 790 N N . GLU A 1 105 ? -11.308 8.772 27.526 1.00 97.62 105 GLU A N 1
ATOM 791 C CA . GLU A 1 105 ? -10.092 8.147 27.017 1.00 97.62 105 GLU A CA 1
ATOM 792 C C . GLU A 1 105 ? -10.379 7.388 25.718 1.00 97.62 105 GLU A C 1
ATOM 794 O O . GLU A 1 105 ? -9.616 7.486 24.757 1.00 97.62 105 GLU A O 1
ATOM 799 N N . ALA A 1 106 ? -11.515 6.682 25.649 1.00 97.56 106 ALA A N 1
ATOM 800 C CA . ALA A 1 106 ? -11.957 6.015 24.429 1.00 97.56 106 ALA A CA 1
ATOM 801 C C . ALA A 1 106 ? -12.116 6.996 23.260 1.00 97.56 106 ALA A C 1
ATOM 803 O O . ALA A 1 106 ? -11.667 6.712 22.148 1.00 97.56 106 ALA A O 1
ATOM 804 N N . LEU A 1 107 ? -12.728 8.158 23.511 1.00 98.06 107 LEU A N 1
ATOM 805 C CA . LEU A 1 107 ? -12.897 9.199 22.500 1.00 98.06 107 LEU A CA 1
ATOM 806 C C . LEU A 1 107 ? -11.549 9.766 22.035 1.00 98.06 107 LEU A C 1
ATOM 808 O O . LEU A 1 107 ? -11.373 10.010 20.843 1.00 98.06 107 LEU A O 1
ATOM 812 N N . ALA A 1 108 ? -10.596 9.957 22.950 1.00 98.12 108 ALA A N 1
ATOM 813 C CA . ALA A 1 108 ? -9.250 10.407 22.603 1.00 98.12 108 ALA A CA 1
ATOM 814 C C . ALA A 1 108 ? -8.532 9.394 21.693 1.00 98.12 108 ALA A C 1
ATOM 816 O O . ALA A 1 108 ? -8.052 9.774 20.626 1.00 98.12 108 ALA A O 1
ATOM 817 N N . ALA A 1 109 ? -8.557 8.104 22.044 1.00 97.31 109 ALA A N 1
ATOM 818 C CA . ALA A 1 109 ? -7.968 7.040 21.227 1.00 97.31 109 ALA A CA 1
ATOM 819 C C . ALA A 1 109 ? -8.649 6.903 19.848 1.00 97.31 109 ALA A C 1
ATOM 821 O O . ALA A 1 109 ? -7.988 6.660 18.840 1.00 97.31 109 ALA A O 1
ATOM 822 N N . ALA A 1 110 ? -9.969 7.100 19.770 1.00 97.69 110 ALA A N 1
ATOM 823 C CA . ALA A 1 110 ? -10.690 7.107 18.496 1.00 97.69 110 ALA A CA 1
ATOM 824 C C . ALA A 1 110 ? -10.288 8.296 17.600 1.00 97.69 110 ALA A C 1
ATOM 826 O O . AL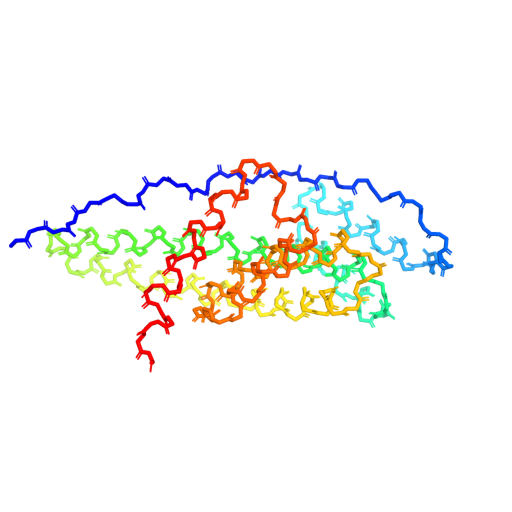A A 1 110 ? -10.134 8.134 16.389 1.00 97.69 110 ALA A O 1
ATOM 827 N N . ARG A 1 111 ? -10.078 9.485 18.180 1.00 98.31 111 ARG A N 1
ATOM 828 C CA . ARG A 1 111 ? -9.579 10.662 17.445 1.00 98.31 111 ARG A CA 1
ATOM 829 C C . ARG A 1 111 ? -8.154 10.455 16.939 1.00 98.31 111 ARG A C 1
ATOM 831 O O . ARG A 1 111 ? -7.865 10.816 15.802 1.00 98.31 111 ARG A O 1
ATOM 838 N N . GLU A 1 112 ? -7.292 9.847 17.752 1.00 98.00 112 GLU A N 1
ATOM 839 C CA . GLU A 1 112 ? -5.938 9.469 17.342 1.00 98.00 112 GLU A CA 1
ATOM 840 C C . GLU A 1 112 ? -5.968 8.500 16.152 1.00 98.00 112 GLU A C 1
ATOM 842 O O . GLU A 1 112 ? -5.304 8.753 15.149 1.00 98.00 112 GLU A O 1
ATOM 847 N N . ALA A 1 113 ? -6.800 7.454 16.210 1.00 97.75 113 ALA A N 1
ATOM 848 C CA . ALA A 1 113 ? -6.976 6.524 15.095 1.00 97.75 113 ALA A CA 1
ATOM 849 C C . ALA A 1 113 ? -7.388 7.245 13.798 1.00 97.75 113 ALA A C 1
ATOM 851 O O . ALA A 1 113 ? -6.787 7.023 12.749 1.00 97.75 113 ALA A O 1
ATOM 852 N N . ASN A 1 114 ? -8.358 8.162 13.866 1.00 97.81 114 ASN A N 1
ATOM 853 C CA . ASN A 1 114 ? -8.773 8.941 12.697 1.00 97.81 114 ASN A CA 1
ATOM 854 C C . ASN A 1 114 ? -7.639 9.820 12.148 1.00 97.81 114 ASN A C 1
ATOM 856 O O . ASN A 1 114 ? -7.453 9.879 10.936 1.00 97.81 114 ASN A O 1
ATOM 860 N N . SER A 1 115 ? -6.856 10.464 13.018 1.00 98.31 115 SER A N 1
ATOM 861 C CA . SER A 1 115 ? -5.692 11.263 12.609 1.00 98.31 115 SER A CA 1
ATOM 862 C C . SER A 1 115 ? -4.638 10.412 11.891 1.00 98.31 115 SER A C 1
ATOM 864 O O . SER A 1 115 ? -4.155 10.788 10.825 1.00 98.31 115 SER A O 1
ATOM 866 N N . LEU A 1 116 ? -4.330 9.226 12.421 1.00 98.00 116 LEU A N 1
ATOM 867 C CA . LEU A 1 116 ? -3.383 8.291 11.807 1.00 98.00 116 LEU A CA 1
ATOM 868 C C . LEU A 1 116 ? -3.891 7.768 10.455 1.00 98.00 116 LEU A C 1
ATOM 870 O O . LEU A 1 116 ? -3.117 7.686 9.505 1.00 98.00 116 LEU A O 1
ATOM 874 N N . ARG A 1 117 ? -5.199 7.497 10.325 1.00 97.56 117 ARG A N 1
ATOM 875 C CA . ARG A 1 117 ? -5.807 7.131 9.034 1.00 97.56 117 ARG A CA 1
ATOM 876 C C . ARG A 1 117 ? -5.630 8.236 7.992 1.00 97.56 117 ARG A C 1
ATOM 878 O O . ARG A 1 117 ? -5.275 7.933 6.859 1.00 97.56 117 ARG A O 1
ATOM 885 N N . GLN A 1 118 ? -5.830 9.497 8.377 1.00 98.12 118 GLN A N 1
ATOM 886 C CA . GLN A 1 118 ? -5.640 10.644 7.479 1.00 98.12 118 GLN A CA 1
ATOM 887 C C . GLN A 1 118 ? -4.178 10.824 7.054 1.00 98.12 118 GLN A C 1
ATOM 889 O O . GLN A 1 118 ? -3.915 11.196 5.917 1.00 98.12 118 GLN A O 1
ATOM 894 N N . LYS A 1 119 ? -3.215 10.502 7.926 1.00 97.81 119 LYS A N 1
ATOM 895 C CA . LYS A 1 119 ? -1.786 10.493 7.565 1.00 97.81 119 LYS A CA 1
ATOM 896 C C . LYS A 1 119 ? -1.423 9.358 6.607 1.00 97.81 119 LYS A C 1
ATOM 898 O O . LYS A 1 119 ? -0.577 9.549 5.741 1.00 97.81 119 LYS A O 1
ATOM 903 N N . ALA A 1 120 ? -2.052 8.193 6.754 1.00 97.50 120 ALA A N 1
ATOM 904 C CA . ALA A 1 120 ? -1.824 7.043 5.879 1.00 97.50 120 ALA A CA 1
ATOM 905 C C . ALA A 1 120 ? -2.400 7.248 4.466 1.00 97.50 120 ALA A C 1
ATOM 907 O O . ALA A 1 120 ? -1.837 6.751 3.492 1.00 97.50 120 ALA A O 1
ATOM 908 N N . LEU A 1 121 ? -3.522 7.969 4.368 1.00 97.88 121 LEU A N 1
ATOM 909 C CA . LEU A 1 121 ? -4.310 8.142 3.148 1.00 97.88 121 LEU A CA 1
ATOM 910 C C . LEU A 1 121 ? -3.492 8.572 1.913 1.00 97.88 121 LEU A C 1
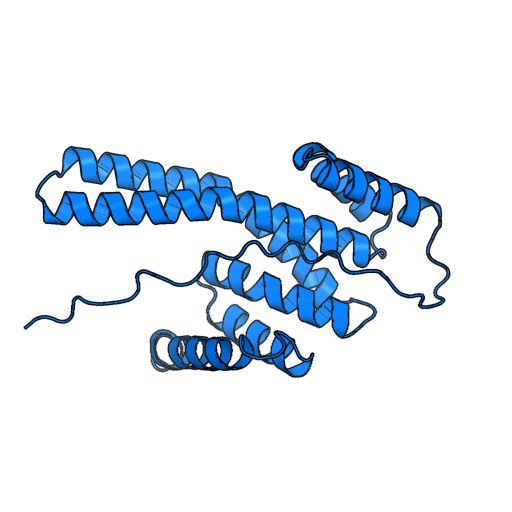ATOM 912 O O . LEU A 1 121 ? -3.489 7.805 0.949 1.00 97.88 121 LEU A O 1
ATOM 916 N N . PRO A 1 122 ? -2.748 9.698 1.918 1.00 98.19 122 PRO A N 1
ATOM 917 C CA . PRO A 1 122 ? -2.041 10.158 0.719 1.00 98.19 122 PRO A CA 1
ATOM 918 C C . PRO A 1 122 ? -0.992 9.153 0.230 1.00 98.19 122 PRO A C 1
ATOM 920 O O . PRO A 1 122 ? -0.756 9.015 -0.968 1.00 98.19 122 PRO A O 1
ATOM 923 N N . TYR A 1 123 ? -0.372 8.407 1.146 1.00 98.31 123 TYR A N 1
ATOM 924 C CA . TYR A 1 123 ? 0.587 7.372 0.784 1.00 98.31 123 TYR A CA 1
ATOM 925 C C . TYR A 1 123 ? -0.085 6.183 0.095 1.00 98.31 123 TYR A C 1
ATOM 927 O O . TYR A 1 123 ? 0.425 5.694 -0.912 1.00 98.31 123 TYR A O 1
ATOM 935 N N . TYR A 1 124 ? -1.241 5.737 0.591 1.00 98.44 124 TYR A N 1
ATOM 936 C CA . TYR A 1 124 ? -1.989 4.655 -0.046 1.00 98.44 124 TYR A CA 1
ATOM 937 C C . TYR A 1 124 ? -2.595 5.053 -1.390 1.00 98.44 124 TYR A C 1
ATOM 939 O O . TYR A 1 124 ? -2.623 4.215 -2.288 1.00 98.44 124 TYR A O 1
ATOM 947 N N . GLU A 1 125 ? -3.044 6.297 -1.559 1.00 98.56 125 GLU A N 1
ATOM 948 C CA . GLU A 1 125 ? -3.531 6.803 -2.850 1.00 98.56 125 GLU A CA 1
ATOM 949 C C . GLU A 1 125 ? -2.423 6.746 -3.906 1.00 98.56 125 GLU A C 1
ATOM 951 O O . GLU A 1 125 ? -2.587 6.114 -4.951 1.00 98.56 125 GLU A O 1
ATOM 956 N N . ARG A 1 126 ? -1.243 7.293 -3.593 1.00 98.44 126 ARG A N 1
ATOM 957 C CA . ARG A 1 126 ? -0.096 7.257 -4.510 1.00 98.44 126 ARG A CA 1
ATOM 958 C C . ARG A 1 126 ? 0.425 5.845 -4.762 1.00 98.44 126 ARG A C 1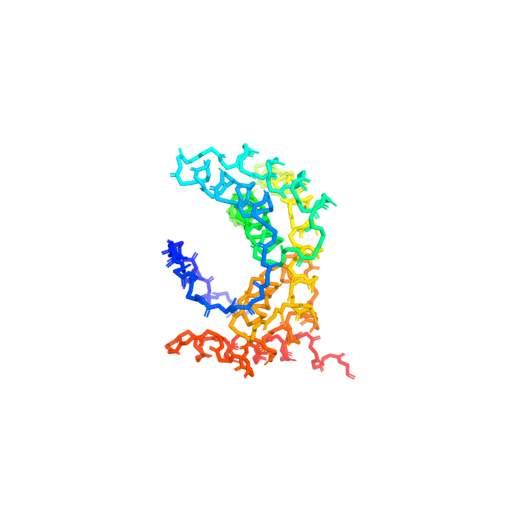
ATOM 960 O O . ARG A 1 126 ? 0.762 5.505 -5.898 1.00 98.44 126 ARG A O 1
ATOM 967 N N . ALA A 1 127 ? 0.439 4.997 -3.733 1.00 98.62 127 ALA A N 1
ATOM 968 C CA . ALA A 1 127 ? 0.771 3.589 -3.899 1.00 98.62 127 ALA A CA 1
ATOM 969 C C . ALA A 1 127 ? -0.218 2.897 -4.848 1.00 98.62 127 ALA A C 1
ATOM 971 O O . ALA A 1 127 ? 0.214 2.178 -5.747 1.00 98.62 127 ALA A O 1
ATOM 972 N N . ARG A 1 128 ? -1.529 3.144 -4.692 1.00 98.56 128 ARG A N 1
ATOM 973 C CA . ARG A 1 128 ? -2.577 2.600 -5.568 1.00 98.56 128 ARG A CA 1
ATOM 974 C C . ARG A 1 128 ? -2.328 3.001 -7.020 1.00 98.56 128 ARG A C 1
ATOM 976 O O . ARG A 1 128 ? -2.327 2.127 -7.880 1.00 98.56 128 ARG A O 1
ATOM 983 N N . GLU A 1 129 ? -2.072 4.280 -7.286 1.00 98.31 129 GLU A N 1
ATOM 984 C CA . GLU A 1 129 ? -1.808 4.806 -8.635 1.00 98.31 129 GLU A CA 1
ATOM 985 C C . GLU A 1 129 ? -0.601 4.119 -9.298 1.00 98.31 129 GLU A C 1
ATOM 987 O O . GLU A 1 129 ? -0.696 3.570 -10.403 1.00 98.31 129 GLU A O 1
ATOM 992 N N . ASN A 1 130 ? 0.538 4.104 -8.601 1.00 98.44 130 ASN A N 1
ATOM 993 C CA . ASN A 1 130 ? 1.778 3.541 -9.128 1.00 98.44 130 ASN A CA 1
ATOM 994 C C . ASN A 1 130 ? 1.687 2.026 -9.326 1.00 98.44 130 ASN A C 1
ATOM 996 O O . ASN A 1 130 ? 2.075 1.514 -10.376 1.00 98.44 130 ASN A O 1
ATOM 1000 N N . LEU A 1 131 ? 1.146 1.300 -8.346 1.00 98.44 131 LEU A N 1
ATOM 1001 C CA . LEU A 1 131 ? 1.047 -0.156 -8.414 1.00 98.44 131 LEU A CA 1
ATOM 1002 C C . LEU A 1 131 ? 0.012 -0.617 -9.442 1.00 98.44 131 LEU A C 1
ATOM 1004 O O . LEU A 1 131 ? 0.257 -1.619 -10.104 1.00 98.44 131 LEU A O 1
ATOM 1008 N N . THR A 1 132 ? -1.093 0.114 -9.626 1.00 98.44 132 THR A N 1
ATOM 1009 C CA . THR A 1 132 ? -2.069 -0.182 -10.694 1.00 98.44 132 THR A CA 1
ATOM 1010 C C . THR A 1 132 ? -1.403 -0.058 -12.061 1.00 98.44 132 THR A C 1
ATOM 1012 O O . THR A 1 132 ? -1.470 -0.980 -12.866 1.00 98.44 132 THR A O 1
ATOM 1015 N N . THR A 1 133 ? -0.634 1.015 -12.278 1.00 97.69 133 THR A N 1
ATOM 1016 C CA . THR A 1 133 ? 0.122 1.202 -13.529 1.00 97.69 133 THR A CA 1
ATOM 1017 C C . THR A 1 133 ? 1.068 0.029 -13.803 1.00 97.69 133 THR A C 1
ATOM 1019 O O . THR A 1 133 ? 1.136 -0.463 -14.926 1.00 97.69 133 THR A O 1
ATOM 1022 N N . VAL A 1 134 ? 1.779 -0.450 -12.778 1.00 97.62 134 VAL A N 1
ATOM 1023 C CA . VAL A 1 134 ? 2.685 -1.603 -12.903 1.00 97.62 134 VAL A CA 1
ATOM 1024 C C . VAL A 1 134 ? 1.921 -2.909 -13.126 1.00 97.62 134 VAL A C 1
ATOM 1026 O O . VAL A 1 134 ? 2.379 -3.759 -13.882 1.00 97.62 134 VAL A O 1
ATOM 1029 N N . ALA A 1 135 ? 0.772 -3.097 -12.483 1.00 97.38 135 ALA A N 1
ATOM 1030 C CA . ALA A 1 135 ? -0.057 -4.283 -12.670 1.00 97.38 135 ALA A CA 1
ATOM 1031 C C . ALA A 1 135 ? -0.592 -4.383 -14.113 1.00 97.38 135 ALA A C 1
ATOM 1033 O O . ALA A 1 135 ? -0.617 -5.478 -14.688 1.00 97.38 135 ALA A O 1
ATOM 1034 N N . ASP A 1 136 ? -0.928 -3.238 -14.708 1.00 96.06 136 ASP A N 1
ATOM 1035 C CA . ASP A 1 136 ? -1.478 -3.138 -16.061 1.00 96.06 136 ASP A CA 1
ATOM 1036 C C . ASP A 1 136 ? -0.400 -3.186 -17.152 1.00 96.06 136 ASP A C 1
ATOM 1038 O O . ASP A 1 136 ? -0.624 -3.768 -18.212 1.00 96.06 136 ASP A O 1
ATOM 1042 N N . ARG A 1 137 ? 0.766 -2.570 -16.910 1.00 94.94 137 ARG A N 1
ATOM 1043 C CA . ARG A 1 137 ? 1.795 -2.315 -17.939 1.00 94.94 137 ARG A CA 1
ATOM 1044 C C . ARG A 1 137 ? 3.161 -2.938 -17.655 1.00 94.94 137 ARG A C 1
ATOM 1046 O O . ARG A 1 137 ? 4.090 -2.700 -18.414 1.00 94.94 137 ARG A O 1
ATOM 1053 N N . GLY A 1 138 ? 3.317 -3.674 -16.558 1.00 91.31 138 GLY A N 1
ATOM 1054 C CA . GLY A 1 138 ? 4.596 -4.274 -16.182 1.00 91.31 138 GLY A CA 1
ATOM 1055 C C . GLY A 1 138 ? 5.086 -5.294 -17.211 1.00 91.31 138 GLY A C 1
ATOM 1056 O O . GLY A 1 138 ? 4.320 -6.143 -17.662 1.00 91.31 138 GLY A O 1
ATOM 1057 N N . ASP A 1 139 ? 6.383 -5.264 -17.515 1.00 87.69 139 ASP A N 1
ATOM 1058 C CA . ASP A 1 139 ? 6.988 -6.071 -18.588 1.00 87.69 139 ASP A CA 1
ATOM 1059 C C . ASP A 1 139 ? 7.103 -7.565 -18.250 1.00 87.69 139 ASP A C 1
ATOM 1061 O O . ASP A 1 139 ? 7.430 -8.391 -19.102 1.00 87.69 139 ASP A O 1
ATOM 1065 N N . SER A 1 140 ? 6.870 -7.938 -16.988 1.00 91.94 140 SER A N 1
ATOM 1066 C CA . SER A 1 140 ? 6.936 -9.330 -16.550 1.00 91.94 140 SER A CA 1
ATOM 1067 C C . SER A 1 140 ? 5.792 -9.709 -15.622 1.00 91.94 140 SER A C 1
ATOM 1069 O O . SER A 1 140 ? 5.421 -8.968 -14.708 1.00 91.94 140 SER A O 1
ATOM 1071 N N . ASP A 1 141 ? 5.320 -10.946 -15.772 1.00 93.25 141 ASP A N 1
ATOM 1072 C CA . ASP A 1 141 ? 4.350 -11.568 -14.867 1.00 93.25 141 ASP A CA 1
ATOM 1073 C C . ASP A 1 141 ? 4.820 -11.546 -13.414 1.00 93.25 141 ASP A C 1
ATOM 1075 O O . ASP A 1 141 ? 4.028 -11.376 -12.487 1.00 93.25 141 ASP A O 1
ATOM 1079 N N . ARG A 1 142 ? 6.136 -11.668 -13.198 1.00 91.50 142 ARG A N 1
ATOM 1080 C CA . ARG A 1 142 ? 6.730 -11.562 -11.866 1.00 91.50 142 ARG A CA 1
ATOM 1081 C C . ARG A 1 142 ? 6.460 -10.190 -11.254 1.00 91.50 142 ARG A C 1
ATOM 1083 O O . ARG A 1 142 ? 6.036 -10.131 -10.102 1.00 91.50 142 ARG A O 1
ATOM 1090 N N . GLN A 1 143 ? 6.732 -9.117 -11.990 1.00 92.00 143 GLN A N 1
ATOM 1091 C CA . GLN A 1 143 ? 6.539 -7.751 -11.513 1.00 92.00 143 GLN A CA 1
ATOM 1092 C C . GLN A 1 143 ? 5.051 -7.442 -11.309 1.00 92.00 143 GLN A C 1
ATOM 1094 O O . GLN A 1 143 ? 4.671 -6.980 -10.235 1.00 92.00 143 GLN A O 1
ATOM 1099 N N . ARG A 1 144 ? 4.204 -7.785 -12.285 1.00 96.19 144 ARG A N 1
ATOM 1100 C CA . ARG A 1 144 ? 2.745 -7.613 -12.204 1.00 96.19 144 ARG A CA 1
ATOM 1101 C C . ARG A 1 144 ? 2.143 -8.371 -11.021 1.00 96.19 144 ARG A C 1
ATOM 1103 O O . ARG A 1 144 ? 1.368 -7.810 -10.253 1.00 96.19 144 ARG A O 1
ATOM 1110 N N . GLY A 1 145 ? 2.562 -9.619 -10.807 1.00 94.62 145 GLY A N 1
ATOM 1111 C CA . GLY A 1 145 ? 2.100 -10.438 -9.687 1.00 94.62 145 GLY A CA 1
ATOM 1112 C C . GLY A 1 145 ? 2.462 -9.836 -8.330 1.00 94.62 145 GLY A C 1
ATOM 1113 O O . GLY A 1 145 ? 1.657 -9.880 -7.402 1.00 94.62 145 GLY A O 1
ATOM 1114 N N . TRP A 1 146 ? 3.648 -9.230 -8.206 1.00 94.38 146 TRP A N 1
ATOM 1115 C CA . TRP A 1 146 ? 4.024 -8.498 -6.995 1.00 94.38 146 TRP A CA 1
ATOM 1116 C C . TRP A 1 146 ? 3.270 -7.174 -6.835 1.00 94.38 146 TRP A C 1
ATOM 1118 O O . TRP A 1 146 ? 2.938 -6.812 -5.708 1.00 94.38 146 TRP A O 1
ATOM 1128 N N . ALA A 1 147 ? 2.952 -6.469 -7.922 1.00 97.19 147 ALA A N 1
ATOM 1129 C CA . ALA A 1 147 ? 2.123 -5.267 -7.860 1.00 97.19 147 ALA A CA 1
ATOM 1130 C C . ALA A 1 147 ? 0.710 -5.587 -7.352 1.00 97.19 147 ALA A C 1
ATOM 1132 O O . ALA A 1 147 ? 0.271 -4.984 -6.371 1.00 97.19 147 ALA A O 1
ATOM 1133 N N . TYR A 1 148 ? 0.052 -6.608 -7.917 1.00 97.38 148 TYR A N 1
ATOM 1134 C CA . TYR A 1 148 ? -1.226 -7.105 -7.397 1.00 97.38 148 TYR A CA 1
ATOM 1135 C C . TYR A 1 148 ? -1.117 -7.554 -5.942 1.00 97.38 148 TYR A C 1
ATOM 1137 O O . TYR A 1 148 ? -2.005 -7.266 -5.141 1.00 97.38 148 TYR A O 1
ATOM 1145 N N . TYR A 1 149 ? -0.001 -8.190 -5.573 1.00 93.44 149 TYR A N 1
ATOM 1146 C CA . TYR A 1 149 ? 0.203 -8.631 -4.200 1.00 93.44 149 TYR A CA 1
ATOM 1147 C C . TYR A 1 149 ? 0.135 -7.473 -3.193 1.00 93.44 149 TYR A C 1
ATOM 1149 O O . TYR A 1 149 ? -0.488 -7.598 -2.137 1.00 93.44 149 TYR A O 1
ATOM 1157 N N . VAL A 1 150 ? 0.756 -6.337 -3.517 1.00 95.81 150 VAL A N 1
ATOM 1158 C CA . VAL A 1 150 ? 0.721 -5.146 -2.658 1.00 95.81 150 VAL A CA 1
ATOM 1159 C C . VAL A 1 150 ? -0.641 -4.447 -2.741 1.00 95.81 150 VAL A C 1
ATOM 1161 O O . VAL A 1 150 ? -1.177 -4.048 -1.705 1.00 95.81 150 VAL A O 1
ATOM 1164 N N . LEU A 1 151 ? -1.241 -4.364 -3.936 1.00 97.81 151 LEU A N 1
ATOM 1165 C CA . LEU A 1 151 ? -2.544 -3.725 -4.161 1.00 97.81 151 LEU A CA 1
ATOM 1166 C C . LEU A 1 151 ? -3.658 -4.299 -3.290 1.00 97.81 151 LEU A C 1
ATOM 1168 O O . LEU A 1 151 ? -4.494 -3.538 -2.822 1.00 97.81 151 LEU A O 1
ATOM 1172 N N . ILE A 1 152 ? -3.649 -5.596 -2.981 1.00 94.94 152 ILE A N 1
ATOM 1173 C CA . ILE A 1 152 ? -4.661 -6.205 -2.098 1.00 94.94 152 ILE A CA 1
ATOM 1174 C C . ILE A 1 152 ? -4.739 -5.473 -0.762 1.00 94.94 152 ILE A C 1
ATOM 1176 O O . ILE A 1 152 ? -5.821 -5.139 -0.293 1.00 94.94 152 ILE A O 1
ATOM 1180 N N . ARG A 1 153 ? -3.589 -5.165 -0.156 1.00 94.62 153 ARG A N 1
ATOM 1181 C CA . ARG A 1 153 ? -3.550 -4.469 1.135 1.00 94.62 153 ARG A CA 1
ATOM 1182 C C . ARG A 1 153 ? -3.968 -3.009 1.020 1.00 94.62 153 ARG A C 1
ATOM 1184 O O . ARG A 1 153 ? -4.560 -2.478 1.956 1.00 94.62 153 ARG A O 1
ATOM 1191 N N . VAL A 1 154 ? -3.673 -2.384 -0.116 1.00 97.75 154 VAL A N 1
ATOM 1192 C CA . VAL A 1 154 ? -4.123 -1.027 -0.431 1.00 97.75 154 VAL A CA 1
ATOM 1193 C C . VAL A 1 154 ? -5.648 -1.003 -0.566 1.00 97.75 154 VAL A C 1
ATOM 1195 O O . VAL A 1 154 ? -6.304 -0.208 0.096 1.00 97.75 154 VAL A O 1
ATOM 1198 N N . HIS A 1 155 ? -6.234 -1.922 -1.332 1.00 97.62 155 HIS A N 1
ATOM 1199 C CA . HIS A 1 155 ? -7.684 -2.031 -1.502 1.00 97.62 155 HIS A CA 1
ATOM 1200 C C . HIS A 1 155 ? -8.401 -2.352 -0.188 1.00 97.62 155 HIS A C 1
ATOM 1202 O O . HIS A 1 155 ? -9.408 -1.722 0.117 1.00 97.62 155 HIS A O 1
ATOM 1208 N N . VAL A 1 156 ? -7.833 -3.225 0.651 1.00 94.19 156 VAL A N 1
ATOM 1209 C CA . VAL A 1 156 ? -8.354 -3.490 2.003 1.00 94.19 156 VAL A CA 1
ATOM 1210 C C . VAL A 1 156 ? -8.347 -2.231 2.877 1.00 94.19 156 VAL A C 1
ATOM 1212 O O . VAL A 1 156 ? -9.292 -2.017 3.629 1.00 94.19 156 VAL A O 1
ATOM 1215 N N . PHE A 1 157 ? -7.327 -1.367 2.789 1.00 95.62 157 PHE A N 1
ATOM 1216 C CA . PHE A 1 157 ? -7.339 -0.086 3.510 1.00 95.62 157 PHE A CA 1
ATOM 1217 C C . PHE A 1 157 ? -8.510 0.810 3.079 1.00 95.62 157 PHE A C 1
ATOM 1219 O O . PHE A 1 157 ? -9.139 1.441 3.935 1.00 95.62 157 PHE A O 1
ATOM 1226 N N . PHE A 1 158 ? -8.806 0.842 1.777 1.00 96.38 158 PHE A N 1
ATOM 1227 C CA . PHE A 1 158 ? -9.929 1.587 1.203 1.00 96.38 158 PHE A CA 1
ATOM 1228 C C . PHE A 1 158 ? -11.285 0.887 1.354 1.00 96.38 158 PHE A C 1
ATOM 1230 O O . PHE A 1 158 ? -12.285 1.465 0.944 1.00 96.38 158 PHE A O 1
ATOM 1237 N N . GLU A 1 159 ? -11.326 -0.313 1.941 1.00 94.69 159 GLU A N 1
ATOM 1238 C CA . GLU A 1 159 ? -12.536 -1.144 2.034 1.00 94.69 159 GLU A CA 1
ATOM 1239 C C . GLU A 1 159 ? -13.145 -1.448 0.646 1.00 94.69 159 GLU A C 1
ATOM 1241 O O . GLU A 1 159 ? -14.340 -1.679 0.495 1.00 94.69 159 GLU A O 1
ATOM 1246 N N . ASP A 1 160 ? -12.291 -1.472 -0.381 1.00 95.88 160 ASP A N 1
ATOM 1247 C CA . ASP A 1 160 ? -12.626 -1.807 -1.764 1.00 95.88 160 ASP A CA 1
ATOM 1248 C C . ASP A 1 160 ? -12.489 -3.326 -1.956 1.00 95.88 160 ASP A C 1
ATOM 1250 O O . ASP A 1 160 ? -11.491 -3.844 -2.468 1.00 95.88 160 ASP A O 1
ATOM 1254 N N . TRP A 1 161 ? -13.465 -4.060 -1.419 1.00 93.50 161 TRP A N 1
ATOM 1255 C CA . TRP A 1 161 ? -13.423 -5.522 -1.318 1.00 93.50 161 TRP A CA 1
ATOM 1256 C C . TRP A 1 161 ? -13.445 -6.225 -2.677 1.00 93.50 161 TRP A C 1
ATOM 1258 O O . TRP A 1 161 ? -12.812 -7.271 -2.836 1.00 93.50 161 TRP A O 1
ATOM 1268 N N . GLU A 1 162 ? -14.125 -5.641 -3.665 1.00 93.88 162 GLU A N 1
ATOM 1269 C CA . GLU A 1 162 ? -14.163 -6.158 -5.032 1.00 93.88 162 GLU A CA 1
ATOM 1270 C C . GLU A 1 162 ? -12.780 -6.064 -5.685 1.00 93.88 162 GLU A C 1
ATOM 1272 O O . GLU A 1 162 ? -12.250 -7.080 -6.150 1.00 93.88 162 GLU A O 1
ATOM 1277 N N . ALA A 1 163 ? -12.136 -4.891 -5.629 1.00 95.69 163 ALA A N 1
ATOM 1278 C CA . ALA A 1 163 ? -10.786 -4.723 -6.156 1.00 95.69 163 ALA A CA 1
ATOM 1279 C C . ALA A 1 163 ? -9.758 -5.576 -5.394 1.00 95.69 163 ALA A C 1
ATOM 1281 O O . ALA A 1 163 ? -8.842 -6.133 -6.003 1.00 95.69 163 ALA A O 1
ATOM 1282 N N . ALA A 1 164 ? -9.921 -5.742 -4.076 1.00 94.75 164 ALA A N 1
ATOM 1283 C CA . ALA A 1 164 ? -9.083 -6.641 -3.285 1.00 94.75 164 ALA A CA 1
ATOM 1284 C C . ALA A 1 164 ? -9.222 -8.102 -3.746 1.00 94.75 164 ALA A C 1
ATOM 1286 O O . ALA A 1 164 ? -8.210 -8.773 -3.955 1.00 94.75 164 ALA A O 1
ATOM 1287 N N . ASN A 1 165 ? -10.449 -8.595 -3.950 1.00 93.44 165 ASN A N 1
ATOM 1288 C CA . ASN A 1 165 ? -10.694 -9.951 -4.445 1.00 93.44 165 ASN A CA 1
ATOM 1289 C C . ASN A 1 165 ? -10.137 -10.150 -5.865 1.00 93.44 165 ASN A C 1
ATOM 1291 O O . ASN A 1 165 ? -9.471 -11.156 -6.117 1.00 93.44 165 ASN A O 1
ATOM 1295 N N . TYR A 1 166 ? -10.338 -9.179 -6.761 1.00 94.88 166 TYR A N 1
ATOM 1296 C CA . TYR A 1 166 ? -9.756 -9.203 -8.104 1.00 94.88 166 TYR A CA 1
ATOM 1297 C C . TYR A 1 166 ? -8.224 -9.283 -8.056 1.00 94.88 166 TYR A C 1
ATOM 1299 O O . TYR A 1 166 ? -7.620 -10.138 -8.705 1.00 94.88 166 TYR A O 1
ATOM 1307 N N . ALA A 1 167 ? -7.582 -8.443 -7.240 1.00 95.00 167 ALA A N 1
ATOM 1308 C CA . ALA A 1 167 ? -6.132 -8.440 -7.100 1.00 95.00 167 ALA A CA 1
ATOM 1309 C C . ALA A 1 167 ? -5.593 -9.757 -6.503 1.00 95.00 167 ALA A C 1
ATOM 1311 O O . ALA A 1 167 ? -4.522 -10.204 -6.917 1.00 95.00 167 ALA A O 1
ATOM 1312 N N . ILE A 1 168 ? -6.333 -10.423 -5.600 1.00 93.25 168 ILE A N 1
ATOM 1313 C CA . ILE A 1 168 ? -5.995 -11.778 -5.119 1.00 93.25 168 ILE A CA 1
ATOM 1314 C C . ILE A 1 168 ? -5.967 -12.768 -6.285 1.00 93.25 168 ILE A C 1
ATOM 1316 O O . ILE A 1 168 ? -4.977 -13.485 -6.444 1.00 93.25 168 ILE A O 1
ATOM 1320 N N . ASP A 1 169 ? -7.015 -12.800 -7.112 1.00 93.75 169 ASP A N 1
ATOM 1321 C CA . ASP A 1 169 ? -7.089 -13.730 -8.242 1.00 93.75 169 ASP A CA 1
ATOM 1322 C C . ASP A 1 169 ? -5.966 -13.476 -9.258 1.00 93.75 169 ASP A C 1
ATOM 1324 O O . ASP A 1 169 ? -5.289 -14.418 -9.676 1.00 93.75 169 ASP A O 1
ATOM 1328 N N . GLN A 1 170 ? -5.692 -12.212 -9.595 1.00 95.94 170 GLN A N 1
ATOM 1329 C CA . GLN A 1 170 ? -4.601 -11.865 -10.509 1.00 95.94 170 GLN A CA 1
ATOM 1330 C C . GLN A 1 170 ? -3.224 -12.232 -9.946 1.00 95.94 170 GLN A C 1
ATOM 1332 O O . GLN A 1 170 ? -2.415 -12.848 -10.642 1.00 95.94 170 GLN A O 1
ATOM 1337 N N . ALA A 1 171 ? -2.952 -11.919 -8.676 1.00 92.31 171 ALA A N 1
ATOM 1338 C CA . ALA A 1 171 ? -1.699 -12.299 -8.031 1.00 92.31 171 ALA A CA 1
ATOM 1339 C C . ALA A 1 171 ? -1.503 -13.822 -8.058 1.00 92.31 171 ALA A C 1
ATOM 1341 O O . ALA A 1 171 ? -0.423 -14.297 -8.419 1.00 92.31 171 ALA A O 1
ATOM 1342 N N . ILE A 1 172 ? -2.553 -14.589 -7.752 1.00 90.12 172 ILE A N 1
ATOM 1343 C CA . ILE A 1 172 ? -2.517 -16.053 -7.758 1.00 90.12 172 ILE A CA 1
ATOM 1344 C C . ILE A 1 172 ? -2.251 -16.604 -9.158 1.00 90.12 172 ILE A C 1
ATOM 1346 O O . ILE A 1 172 ? -1.385 -17.472 -9.307 1.00 90.12 172 ILE A O 1
ATOM 1350 N N . ASN A 1 173 ? -2.933 -16.083 -10.179 1.00 92.12 173 ASN A N 1
ATOM 1351 C CA . ASN A 1 173 ? -2.712 -16.475 -11.572 1.00 92.12 173 ASN A CA 1
ATOM 1352 C C . ASN A 1 173 ? -1.257 -16.220 -11.998 1.00 92.12 173 ASN A C 1
ATOM 1354 O O . ASN A 1 173 ? -0.653 -17.034 -12.696 1.00 92.12 173 ASN A O 1
ATOM 1358 N N . LEU A 1 174 ? -0.647 -15.156 -11.472 1.00 92.56 174 LEU A N 1
ATOM 1359 C CA . LEU A 1 174 ? 0.763 -14.798 -11.661 1.00 92.56 174 LEU A CA 1
ATOM 1360 C C . LEU A 1 174 ? 1.707 -15.468 -10.637 1.00 92.56 174 LEU A C 1
ATOM 1362 O O . LEU A 1 174 ? 2.866 -15.070 -10.442 1.00 92.56 174 LEU A O 1
ATOM 1366 N N . ARG A 1 175 ? 1.230 -16.535 -9.982 1.00 88.38 175 ARG A N 1
ATOM 1367 C CA . ARG A 1 175 ? 1.961 -17.376 -9.023 1.00 88.38 175 ARG A CA 1
ATOM 1368 C C . ARG A 1 175 ? 2.486 -16.591 -7.815 1.00 88.38 175 ARG A C 1
ATOM 1370 O O . ARG A 1 175 ? 3.656 -16.730 -7.427 1.00 88.38 175 ARG A O 1
ATOM 1377 N N . LYS A 1 176 ? 1.647 -15.727 -7.239 1.00 84.81 176 LYS A N 1
ATOM 1378 C CA . LYS A 1 176 ? 1.901 -14.971 -6.005 1.00 84.81 176 LYS A CA 1
ATOM 1379 C C . LYS A 1 176 ? 0.712 -15.074 -5.032 1.00 84.81 176 LYS A C 1
ATOM 1381 O O . LYS A 1 176 ? -0.427 -14.953 -5.462 1.00 84.81 176 LYS A O 1
ATOM 1386 N N . PRO A 1 177 ? 0.959 -15.240 -3.721 1.00 77.06 177 PRO A N 1
ATOM 1387 C CA . PRO A 1 177 ? 2.245 -15.517 -3.088 1.00 77.06 177 PRO A CA 1
ATOM 1388 C C . PRO A 1 177 ? 2.655 -16.993 -3.256 1.00 77.06 177 PRO A C 1
ATOM 1390 O O . PRO A 1 177 ? 1.799 -17.860 -3.420 1.00 77.06 177 PRO A O 1
ATOM 1393 N N . PRO A 1 178 ? 3.958 -17.314 -3.208 1.00 76.56 178 PRO A N 1
ATOM 1394 C CA . PRO A 1 178 ? 4.410 -18.700 -3.250 1.00 76.56 178 PRO A CA 1
ATOM 1395 C C . PRO A 1 178 ? 4.147 -19.440 -1.921 1.00 76.56 178 PRO A C 1
ATOM 1397 O O . PRO A 1 178 ? 4.116 -18.840 -0.843 1.00 76.56 178 PRO A O 1
ATOM 1400 N N . GLY A 1 179 ? 4.036 -20.770 -1.992 1.00 79.25 179 GLY A N 1
ATOM 1401 C CA . GLY A 1 179 ? 4.099 -21.667 -0.831 1.00 79.25 179 GLY A CA 1
ATOM 1402 C C . GLY A 1 179 ? 2.967 -21.493 0.189 1.00 79.25 179 GLY A C 1
ATOM 1403 O O . GLY A 1 179 ? 1.811 -21.293 -0.169 1.00 79.25 179 GLY A O 1
ATOM 1404 N N . ALA A 1 180 ? 3.300 -21.575 1.482 1.00 76.88 180 ALA A N 1
ATOM 1405 C CA . ALA A 1 180 ? 2.331 -21.602 2.588 1.00 76.88 180 ALA A CA 1
ATOM 1406 C C . ALA A 1 180 ? 1.454 -20.339 2.716 1.00 76.88 180 ALA A C 1
ATOM 1408 O O . ALA A 1 180 ? 0.421 -20.365 3.385 1.00 76.88 180 ALA A O 1
ATOM 1409 N N . LEU A 1 181 ? 1.847 -19.228 2.085 1.00 80.62 181 LEU A N 1
ATOM 1410 C CA . LEU A 1 181 ? 1.035 -18.011 2.049 1.00 80.62 181 LEU A CA 1
ATOM 1411 C C . LEU A 1 181 ? -0.185 -18.149 1.126 1.00 80.62 181 LEU A C 1
ATOM 1413 O O . LEU A 1 181 ? -1.182 -17.472 1.359 1.00 80.62 181 LEU A O 1
ATOM 1417 N N . TYR A 1 182 ? -0.139 -19.048 0.137 1.00 83.12 182 TYR A N 1
ATOM 1418 C CA . TYR A 1 182 ? -1.236 -19.285 -0.803 1.00 83.12 182 TYR A CA 1
ATOM 1419 C C . TYR A 1 182 ? -2.525 -19.735 -0.102 1.00 83.12 182 TYR A C 1
ATOM 1421 O O . TYR A 1 182 ? -3.594 -19.184 -0.355 1.00 83.12 182 TYR A O 1
ATOM 1429 N N . ALA A 1 183 ? -2.426 -20.699 0.821 1.00 83.94 183 ALA A N 1
ATOM 1430 C CA . ALA A 1 183 ? -3.587 -21.222 1.545 1.00 83.94 183 ALA A CA 1
ATOM 1431 C C . ALA A 1 183 ? -4.278 -20.128 2.374 1.00 83.94 183 ALA A C 1
ATOM 1433 O O . ALA A 1 183 ? -5.482 -19.925 2.252 1.00 83.94 183 ALA A O 1
ATOM 1434 N N . LYS A 1 184 ? -3.492 -19.337 3.117 1.00 84.25 184 LYS A N 1
ATOM 1435 C CA . LYS A 1 184 ? -3.998 -18.198 3.904 1.00 84.25 184 LYS A CA 1
ATOM 1436 C C . LYS A 1 184 ? -4.704 -17.154 3.043 1.00 84.25 184 LYS A C 1
ATOM 1438 O O . LYS A 1 184 ? -5.632 -16.498 3.498 1.00 84.25 184 LYS A O 1
ATOM 1443 N N . TRP A 1 185 ? -4.253 -16.975 1.805 1.00 83.50 185 TRP A N 1
ATOM 1444 C CA . TRP A 1 185 ? -4.881 -16.052 0.867 1.00 83.50 185 TRP A CA 1
ATOM 1445 C C . TRP A 1 185 ? -6.203 -16.567 0.335 1.00 83.50 185 TRP A C 1
ATOM 1447 O O . TRP A 1 185 ? -7.148 -15.794 0.249 1.00 83.50 185 TRP A O 1
ATOM 1457 N N . ARG A 1 186 ? -6.297 -17.863 0.031 1.00 86.12 186 ARG A N 1
ATOM 1458 C CA . ARG A 1 186 ? -7.573 -18.478 -0.345 1.00 86.12 186 ARG A CA 1
ATOM 1459 C C . ARG A 1 186 ? -8.582 -18.433 0.803 1.00 86.12 186 ARG A C 1
ATOM 1461 O O . ARG A 1 186 ? -9.743 -18.135 0.553 1.00 86.12 186 ARG A O 1
ATOM 1468 N N . GLU A 1 187 ? -8.137 -18.630 2.044 1.00 86.88 187 GLU A N 1
ATOM 1469 C CA . GLU A 1 187 ? -8.977 -18.441 3.237 1.00 86.88 187 GLU A CA 1
ATOM 1470 C C . GLU A 1 187 ? -9.472 -16.994 3.361 1.00 86.88 187 GLU A C 1
ATOM 1472 O O . GLU A 1 187 ? -10.668 -16.758 3.505 1.00 86.88 187 GLU A O 1
ATOM 1477 N N . PHE A 1 188 ? -8.571 -16.015 3.249 1.00 86.19 188 PHE A N 1
ATOM 1478 C CA . PHE A 1 188 ? -8.939 -14.599 3.293 1.00 86.19 188 PHE A CA 1
ATOM 1479 C C . PHE A 1 188 ? -9.894 -14.205 2.154 1.00 86.19 188 PHE A C 1
ATOM 1481 O O . PHE A 1 188 ? -10.852 -13.466 2.362 1.00 86.19 188 PHE A O 1
ATOM 1488 N N . GLN A 1 189 ? -9.676 -14.735 0.952 1.00 85.56 189 GLN A N 1
ATOM 1489 C CA . GLN A 1 189 ? -10.548 -14.510 -0.196 1.00 85.56 189 GLN A CA 1
ATOM 1490 C C . GLN A 1 189 ? -11.952 -15.086 0.014 1.00 85.56 189 GLN A C 1
ATOM 1492 O O . GLN A 1 189 ? -12.937 -14.441 -0.341 1.00 85.56 189 GLN A O 1
ATOM 1497 N N . ALA A 1 190 ? -12.053 -16.289 0.588 1.00 87.94 190 ALA A N 1
ATOM 1498 C CA . ALA A 1 190 ? -13.335 -16.890 0.937 1.00 87.94 190 ALA A CA 1
ATOM 1499 C C . ALA A 1 190 ? -14.099 -16.006 1.935 1.00 87.94 190 ALA A C 1
ATOM 1501 O O . ALA A 1 190 ? -15.270 -15.723 1.705 1.00 87.94 190 ALA A O 1
ATOM 1502 N N . GLN A 1 191 ? -13.413 -15.471 2.952 1.00 85.06 191 GLN A N 1
ATOM 1503 C CA . GLN A 1 191 ? -14.004 -14.530 3.913 1.00 85.06 191 GLN A CA 1
ATOM 1504 C C . GLN A 1 191 ? -14.533 -13.261 3.236 1.00 85.06 191 GLN A C 1
ATOM 1506 O O . GLN A 1 191 ? -15.661 -12.863 3.502 1.00 85.06 191 GLN A O 1
ATOM 1511 N N . ILE A 1 192 ? -13.771 -12.659 2.311 1.00 84.69 192 ILE A N 1
ATOM 1512 C CA . ILE A 1 192 ? -14.249 -11.496 1.543 1.00 84.69 192 ILE A CA 1
ATOM 1513 C C . ILE A 1 192 ? -15.550 -11.832 0.796 1.00 84.69 192 ILE A C 1
ATOM 1515 O O . ILE A 1 192 ? -16.498 -11.046 0.810 1.00 84.69 192 ILE A O 1
ATOM 1519 N N . ARG A 1 193 ? -15.610 -12.999 0.144 1.00 83.50 193 ARG A N 1
ATOM 1520 C CA . ARG A 1 193 ? -16.787 -13.418 -0.631 1.00 83.50 193 ARG A CA 1
ATOM 1521 C C . ARG A 1 193 ? -17.999 -13.672 0.265 1.00 83.50 193 ARG A C 1
ATOM 1523 O O . ARG A 1 193 ? -19.095 -13.232 -0.068 1.00 83.50 193 ARG A O 1
ATOM 1530 N N . GLU A 1 194 ? -17.794 -14.339 1.396 1.00 84.00 194 GLU A N 1
ATOM 1531 C CA . GLU A 1 194 ? -18.845 -14.639 2.367 1.00 84.00 194 GLU A CA 1
ATOM 1532 C C . GLU A 1 194 ? -19.387 -13.377 3.044 1.00 84.00 194 GLU A C 1
ATOM 1534 O O . GLU A 1 194 ? -20.599 -13.207 3.105 1.00 84.00 194 GLU A O 1
ATOM 1539 N N . GLU A 1 195 ? -18.526 -12.477 3.519 1.00 78.62 195 GLU A N 1
ATOM 1540 C CA . GLU A 1 195 ? -18.945 -11.330 4.337 1.00 78.62 195 GLU A CA 1
ATOM 1541 C C . GLU A 1 195 ? -19.427 -10.130 3.511 1.00 78.62 195 GLU A C 1
ATOM 1543 O O . GLU A 1 195 ? -20.257 -9.354 3.989 1.00 78.62 195 GLU A O 1
ATOM 1548 N N . HIS A 1 196 ? -18.919 -9.955 2.285 1.00 71.50 196 HIS A N 1
ATOM 1549 C CA . HIS A 1 196 ? -19.087 -8.697 1.549 1.00 71.50 196 HIS A CA 1
ATOM 1550 C C . HIS A 1 196 ? -19.677 -8.831 0.143 1.00 71.50 196 HIS A C 1
ATOM 1552 O O . HIS A 1 196 ? -20.189 -7.839 -0.372 1.00 71.50 196 HIS A O 1
ATOM 1558 N N . LEU A 1 197 ? -19.646 -10.018 -0.473 1.00 65.06 197 LEU A N 1
ATOM 1559 C CA . LEU A 1 197 ? -20.177 -10.224 -1.832 1.00 65.06 197 LEU A CA 1
ATOM 1560 C C . LEU A 1 197 ? -21.450 -11.082 -1.873 1.00 65.06 197 LEU A C 1
ATOM 1562 O O . LEU A 1 197 ? -22.150 -11.057 -2.876 1.00 65.06 197 LEU A O 1
ATOM 1566 N N . SER A 1 198 ? -21.775 -11.803 -0.796 1.00 60.06 198 SER A N 1
ATOM 1567 C CA . SER A 1 198 ? -22.987 -12.637 -0.691 1.00 60.06 198 SER A CA 1
ATOM 1568 C C . SER A 1 198 ? -24.258 -11.870 -0.282 1.00 60.06 198 SER A C 1
ATOM 1570 O O . SER A 1 198 ? -25.342 -12.445 -0.236 1.00 60.06 198 SER A O 1
ATOM 1572 N N . GLY A 1 199 ? -24.123 -10.579 0.044 1.00 53.66 199 GLY A N 1
ATOM 1573 C CA . GLY A 1 199 ? -25.228 -9.681 0.404 1.00 53.66 199 GLY A CA 1
ATOM 1574 C C . GLY A 1 199 ? -25.925 -9.011 -0.788 1.00 53.66 199 GLY A C 1
ATOM 1575 O O . GLY A 1 199 ? -26.744 -8.118 -0.567 1.00 53.66 199 GLY A O 1
ATOM 1576 N N . TYR A 1 200 ? -25.581 -9.420 -2.012 1.00 43.25 200 TYR A N 1
ATOM 1577 C CA . TYR A 1 200 ? -26.226 -9.053 -3.276 1.00 43.25 200 TYR A CA 1
ATOM 1578 C C . TYR A 1 200 ? -26.880 -10.287 -3.899 1.00 43.25 200 TYR A C 1
ATOM 1580 O O . TYR A 1 200 ? -27.906 -10.105 -4.589 1.00 43.25 200 TYR A O 1
#

pLDDT: mean 86.02, std 20.28, range [30.2, 98.62]

Foldseek 3Di:
DDDDDDDDDDDPDPDPDPDDDDDDDDPPDVVLVVLQVVLVVCVVVVNLVVSLVSLVVSCVVCVLPLSSLLVNLVSLLVQLVVLQVLLVVLQVVLVVCVVVVVNVSSVVSNVSSVVSLVSSVVSLVSSLVSLVCCLVNPPDLVRNLVSLVSVLVSCVSVVVLVSNLVSLVSNVVSVPPDDPVNVVSVVVSVVSCVPPVVVD

Radius of gyration: 19.13 Å; chains: 1; bounding box: 47×34×55 Å